Protein AF-A0ABD2WTU5-F1 (afdb_monomer)

InterPro domains:
  IPR002110 Ankyrin repeat [SM00248] (119-152)
  IPR002110 Ankyrin repeat [SM00248] (156-185)
  IPR002110 Ankyrin repeat [SM00248] (190-219)
  IPR036770 Ankyrin repeat-containing domain superfamily [G3DSA:1.25.40.20] (114-242)
  IPR036770 Ankyrin repeat-containing domain superfamily [SSF48403] (118-220)

Secondary structure (DSSP, 8-state):
----SPBPHHHHHHHHHHHHTT--TT-HHHHHHHHHHHHHHHHTBS--TT--HHHHS-HHHHHHHHHHHHHS-TTSHHHHHHHHHHHHHHHTT-------EEE--TTSTT--S-EEEEES--HHHHHHH-TT--HHHHHHHTTT---TTEEEE-TT--BHHHHHHHHT-HHHHHHHHHTT--TTPPPTTT---HHHHHHHTT-HHHHHHHHHTT--HHHHHHHHHHHHHHHHHH-TT-S-----HHHHTTS--

Mean predicted aligned error: 8.49 Å

Organism: NCBI:txid54128

Nearest PDB structures (foldseek):
  6gcu-assembly2_F  TM=5.196E-01  e=3.907E-03  synthetic construct
  4o1o-assembly1_A  TM=3.907E-01  e=9.075E-03  Sus scrofa
  1oy3-assembly1_D  TM=4.207E-01  e=4.897E-02  Mus musculus
  1k3z-assembly1_D  TM=4.521E-01  e=5.408E-02  Mus musculus
  5vrq-assembly1_A-2  TM=3.926E-01  e=1.692E-01  Legionella pneumophila subsp. pneumophila str. Philadelphia 1

Foldseek 3Di:
DDPPQADDLVRLLVQLVVLVVVADCVDPVSLVVSLVSNLSNLVRHPALAQRDPVSRDPPVNLQVLLLLLLQDAPPDPSVVSSVSSLVSCVSPQAADDADWDWDQDPVDVPGPDTAIEHEAQGSLNSNLLDPRRDLVSNVSVCSRHVPLSYWYQYPQQDTNLLSCLLSLVLVSVLSNVVNVPQQQDARPHPRAGSLLSNVVNVNVSNNVSSVVSPHDPVSSVVVVVVVVVVDVVPPPPPDDPSVPCVVVVPPPD

Solvent-accessible surface area (backbone atoms only — not comparable to full-atom values): 14309 Å² total; per-residue (Å²): 137,79,93,77,73,63,36,51,72,68,56,44,42,51,49,52,47,59,54,54,75,74,48,50,81,90,39,66,71,37,45,52,52,47,50,52,52,51,44,52,50,60,75,29,44,72,70,55,67,81,40,60,57,77,80,59,42,55,68,73,58,52,52,52,39,36,30,32,34,17,70,41,52,78,87,37,70,52,17,57,41,10,46,51,47,50,54,48,40,49,50,25,69,38,59,67,79,74,78,64,48,77,44,66,51,86,88,42,92,84,47,83,67,63,43,41,35,24,79,51,75,44,38,58,61,40,28,72,69,34,87,71,44,57,68,69,53,52,60,51,44,50,60,27,59,66,56,62,76,44,46,42,25,30,93,69,47,51,35,60,67,53,50,27,28,52,71,42,39,37,71,59,45,48,52,29,44,77,71,68,47,66,44,61,51,61,34,77,66,82,64,45,26,46,50,35,39,5,57,76,54,70,15,68,62,26,34,50,51,33,47,76,67,64,31,57,68,65,72,27,46,51,58,53,49,53,49,56,51,52,54,69,75,62,46,102,78,76,77,74,86,62,81,55,74,78,68,63,74,74,74,82,120

Sequence (253 aa):
MGNKGKMSVCTFAYYVKAQRDLIKWEIEEHRVKFLHHVDWAIKNCVDPTGFNLLYMFRREEIDYAMDKAALSRRDDVYYSMGRRFVKFAILCNYTDKPDCHYEIDDSQPNNEEPHLVARGTTALHHASRNPECDKRLVRSLFRIYQRWDVQYVDLFGSTHFQVACQFGLDDVVEAYLKLGRDPDEVARVTGDRPLSLAWGYNRPKVARTLQLHGADLNLAAERTKERAMNEQEAGPSFVHQELTAEEEYKLDF

pLDDT: mean 84.49, std 17.41, range [35.03, 97.94]

Structure (mmCIF, N/CA/C/O backbone):
data_AF-A0ABD2WTU5-F1
#
_entry.id   AF-A0ABD2WTU5-F1
#
loop_
_atom_site.group_PDB
_atom_site.id
_atom_site.type_symbol
_atom_site.label_atom_id
_atom_site.label_alt_id
_atom_site.label_comp_id
_atom_site.label_asym_id
_atom_site.label_entity_id
_atom_site.label_seq_id
_atom_site.pdbx_PDB_ins_code
_atom_site.Cartn_x
_atom_site.Cartn_y
_atom_site.Cartn_z
_atom_site.occupancy
_atom_site.B_iso_or_equiv
_atom_site.auth_seq_id
_atom_site.auth_comp_id
_atom_site.auth_asym_id
_atom_site.auth_atom_id
_atom_site.pdbx_PDB_model_num
ATOM 1 N N . MET A 1 1 ? 32.455 18.413 -15.324 1.00 40.28 1 MET A N 1
ATOM 2 C CA . MET A 1 1 ? 32.175 16.966 -15.178 1.00 40.28 1 MET A CA 1
ATOM 3 C C . MET A 1 1 ? 30.748 16.729 -15.641 1.00 40.28 1 MET A C 1
ATOM 5 O O . MET A 1 1 ? 29.837 17.333 -15.095 1.00 40.28 1 MET A O 1
ATOM 9 N N . GLY A 1 2 ? 30.598 16.040 -16.774 1.00 40.12 2 GLY A N 1
ATOM 10 C CA . GLY A 1 2 ? 29.416 16.116 -17.636 1.00 40.12 2 GLY A CA 1
ATOM 11 C C . GLY A 1 2 ? 28.225 15.283 -17.167 1.00 40.12 2 GLY A C 1
ATOM 12 O O . GLY A 1 2 ? 28.385 14.189 -16.638 1.00 40.12 2 GLY A O 1
ATOM 13 N N . ASN A 1 3 ? 27.038 15.816 -17.443 1.00 44.81 3 ASN A N 1
ATOM 14 C CA . ASN A 1 3 ? 25.695 15.296 -17.187 1.00 44.81 3 ASN A CA 1
ATOM 15 C C . ASN A 1 3 ? 25.373 14.036 -18.037 1.00 44.81 3 ASN A C 1
ATOM 17 O O . ASN A 1 3 ? 24.390 14.005 -18.772 1.00 44.81 3 ASN A O 1
ATOM 21 N N . LYS A 1 4 ? 26.250 13.023 -18.027 1.00 48.38 4 LYS A N 1
ATOM 22 C CA . LYS A 1 4 ? 26.117 11.792 -18.821 1.00 48.38 4 LYS A CA 1
ATOM 23 C C . LYS A 1 4 ? 25.410 10.717 -17.991 1.00 48.38 4 LYS A C 1
ATOM 25 O O . LYS A 1 4 ? 25.962 10.269 -16.995 1.00 48.38 4 LYS A O 1
ATOM 30 N N . GLY A 1 5 ? 24.217 10.299 -18.416 1.00 59.12 5 GLY A N 1
ATOM 31 C CA . GLY A 1 5 ? 23.567 9.073 -17.925 1.00 59.12 5 GLY A CA 1
ATOM 32 C C . GLY A 1 5 ? 22.158 9.227 -17.357 1.00 59.12 5 GLY A C 1
ATOM 33 O O . GLY A 1 5 ? 21.523 8.217 -17.079 1.00 59.12 5 GLY A O 1
ATOM 34 N N . LYS A 1 6 ? 21.633 10.447 -17.205 1.00 74.75 6 LYS A N 1
ATOM 35 C CA . LYS A 1 6 ? 20.272 10.617 -16.690 1.00 74.75 6 LYS A CA 1
ATOM 36 C C . LYS A 1 6 ? 19.214 10.409 -17.784 1.00 74.75 6 LYS A C 1
ATOM 38 O O . LYS A 1 6 ? 19.312 10.989 -18.864 1.00 74.75 6 LYS A O 1
ATOM 43 N N . MET A 1 7 ? 18.204 9.592 -17.499 1.00 81.75 7 MET A N 1
ATOM 44 C CA . MET A 1 7 ? 17.130 9.224 -18.422 1.00 81.75 7 MET A CA 1
ATOM 45 C C . MET A 1 7 ? 15.991 10.248 -18.388 1.00 81.75 7 MET A C 1
ATOM 47 O O . MET A 1 7 ? 15.480 10.590 -17.320 1.00 81.75 7 MET A O 1
ATOM 51 N N . SER A 1 8 ? 15.583 10.709 -19.574 1.00 85.81 8 SER A N 1
ATOM 52 C CA . SER A 1 8 ? 14.318 11.431 -19.779 1.00 85.81 8 SER A CA 1
ATOM 53 C C . SER A 1 8 ? 13.118 10.473 -19.724 1.00 85.81 8 SER A C 1
ATOM 55 O O . SER A 1 8 ? 13.309 9.262 -19.836 1.00 85.81 8 SER A O 1
ATOM 57 N N . VAL A 1 9 ? 11.887 11.000 -19.652 1.00 84.12 9 VAL A N 1
ATOM 58 C CA . VAL A 1 9 ? 10.635 10.214 -19.746 1.00 84.12 9 VAL A CA 1
ATOM 59 C C . VAL A 1 9 ? 10.651 9.276 -20.959 1.00 84.12 9 VAL A C 1
ATOM 61 O O . VAL A 1 9 ? 10.425 8.07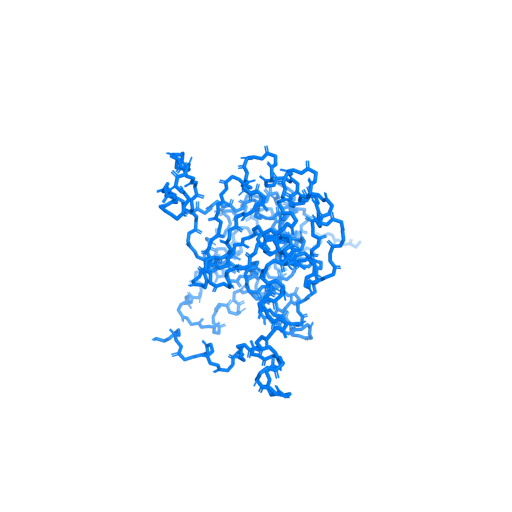5 -20.828 1.00 84.12 9 VAL A O 1
ATOM 64 N N . CYS A 1 10 ? 10.960 9.810 -22.146 1.00 84.06 10 CYS A N 1
ATOM 65 C CA . CYS A 1 10 ? 10.950 9.043 -23.392 1.00 84.06 10 CYS A CA 1
ATOM 66 C C . CYS A 1 10 ? 12.025 7.953 -23.392 1.00 84.06 10 CYS A C 1
ATOM 68 O O . CYS A 1 10 ? 11.763 6.820 -23.792 1.00 84.06 10 CYS A O 1
ATOM 70 N N . THR A 1 11 ? 13.229 8.278 -22.909 1.00 89.75 11 THR A N 1
ATOM 71 C CA . THR A 1 11 ? 14.329 7.310 -22.796 1.00 89.75 11 THR A CA 1
ATOM 72 C C . THR A 1 11 ? 13.987 6.200 -21.804 1.00 89.75 11 THR A C 1
ATOM 74 O O . THR A 1 11 ? 14.275 5.037 -22.070 1.00 89.75 11 THR A O 1
ATOM 77 N N . PHE A 1 12 ? 13.353 6.551 -20.683 1.00 91.56 12 PHE A N 1
ATOM 78 C CA . PHE A 1 12 ? 12.902 5.607 -19.665 1.00 91.56 12 PHE A CA 1
ATOM 79 C C . PHE A 1 12 ? 11.855 4.648 -20.230 1.00 91.56 12 PHE A C 1
ATOM 81 O O . PHE A 1 12 ? 12.048 3.436 -20.185 1.00 91.56 12 PHE A O 1
ATOM 88 N N . ALA A 1 13 ? 10.788 5.183 -20.828 1.00 89.75 13 ALA A N 1
ATOM 89 C CA . ALA A 1 13 ? 9.706 4.379 -21.385 1.00 89.75 13 ALA A CA 1
ATOM 90 C C . ALA A 1 13 ? 10.201 3.448 -22.505 1.00 89.75 13 ALA A C 1
ATOM 92 O O . ALA A 1 13 ? 9.848 2.269 -22.530 1.00 89.75 13 ALA A O 1
ATOM 93 N N . TYR A 1 14 ? 11.064 3.952 -23.396 1.00 92.06 14 TYR A N 1
ATOM 94 C CA . TYR A 1 14 ? 11.675 3.140 -24.448 1.00 92.06 14 TYR A CA 1
ATOM 95 C C . TYR A 1 14 ? 12.522 2.002 -23.870 1.00 92.06 14 TYR A C 1
ATOM 97 O O . TYR A 1 14 ? 12.399 0.862 -24.308 1.00 92.06 14 TYR A O 1
ATOM 105 N N . TYR A 1 15 ? 13.351 2.294 -22.864 1.00 93.75 15 TYR A N 1
ATOM 106 C CA . TYR A 1 15 ? 14.188 1.288 -22.219 1.00 93.75 15 TYR A CA 1
ATOM 107 C C . TYR A 1 15 ? 13.353 0.198 -21.546 1.00 93.75 15 TYR A C 1
ATOM 109 O O . TYR A 1 15 ? 13.579 -0.977 -21.818 1.00 93.75 15 TYR A O 1
ATOM 117 N N . VAL A 1 16 ? 12.366 0.571 -20.722 1.00 94.00 16 VAL A N 1
ATOM 118 C CA . VAL A 1 16 ? 11.480 -0.389 -20.040 1.00 94.00 16 VAL A CA 1
ATOM 119 C C . VAL A 1 16 ? 10.766 -1.275 -21.057 1.00 94.00 16 VAL A C 1
ATOM 121 O O . VAL A 1 16 ? 10.755 -2.493 -20.900 1.00 94.00 16 VAL A O 1
ATOM 124 N N . LYS A 1 17 ? 10.243 -0.687 -22.141 1.00 93.94 17 LYS A N 1
ATOM 125 C CA . LYS A 1 17 ? 9.618 -1.450 -23.225 1.00 93.94 17 LYS A CA 1
ATOM 126 C C . LYS A 1 17 ? 10.601 -2.430 -23.877 1.00 93.94 17 LYS A C 1
ATOM 128 O O . LYS A 1 17 ? 10.271 -3.598 -24.022 1.00 93.94 17 LYS A O 1
ATOM 133 N N . ALA A 1 18 ? 11.811 -1.984 -24.211 1.00 94.94 18 ALA A N 1
ATOM 134 C CA . ALA A 1 18 ? 12.817 -2.846 -24.825 1.00 94.94 18 ALA A CA 1
ATOM 135 C C . ALA A 1 18 ? 13.220 -4.020 -23.916 1.00 94.94 18 ALA A C 1
ATOM 137 O O . ALA A 1 18 ? 13.420 -5.122 -24.409 1.00 94.94 18 ALA A O 1
ATOM 138 N N . GLN A 1 19 ? 13.316 -3.809 -22.597 1.00 95.62 19 GLN A N 1
ATOM 139 C CA . GLN A 1 19 ? 13.600 -4.902 -21.658 1.00 95.62 19 GLN A CA 1
ATOM 140 C C . GLN A 1 19 ? 12.411 -5.857 -21.512 1.00 95.62 19 GLN A C 1
ATOM 142 O O . GLN A 1 19 ? 12.610 -7.064 -21.416 1.00 95.62 19 GLN A O 1
ATOM 147 N N . ARG A 1 20 ? 11.179 -5.336 -21.547 1.00 94.25 20 ARG A N 1
ATOM 148 C CA . ARG A 1 20 ? 9.956 -6.149 -21.539 1.00 94.25 20 ARG A CA 1
ATOM 149 C C . ARG A 1 20 ? 9.879 -7.091 -22.745 1.00 94.25 20 ARG A C 1
ATOM 151 O O . ARG A 1 20 ? 9.480 -8.238 -22.599 1.00 94.25 20 ARG A O 1
ATOM 158 N N . ASP A 1 21 ? 10.279 -6.635 -23.925 1.00 93.56 21 ASP A N 1
ATOM 159 C CA . ASP A 1 21 ? 10.198 -7.449 -25.146 1.00 93.56 21 ASP A CA 1
ATOM 160 C C . ASP A 1 21 ? 11.213 -8.619 -25.156 1.00 93.56 21 ASP A C 1
ATOM 162 O O . ASP A 1 21 ? 11.103 -9.534 -25.971 1.00 93.56 21 ASP A O 1
ATOM 166 N N . LEU A 1 22 ? 12.191 -8.619 -24.239 1.00 92.69 22 LEU A N 1
ATOM 167 C CA . LEU A 1 22 ? 13.214 -9.665 -24.095 1.00 92.69 22 LEU A CA 1
ATOM 168 C C . LEU A 1 22 ? 12.864 -10.735 -23.052 1.00 92.69 22 LEU A C 1
ATOM 170 O O . LEU A 1 22 ? 13.571 -11.740 -22.944 1.00 92.69 22 LEU A O 1
ATOM 174 N N . ILE A 1 23 ? 11.813 -10.522 -22.259 1.00 94.00 23 ILE A N 1
ATOM 175 C CA . ILE A 1 23 ? 11.450 -11.409 -21.154 1.00 94.00 23 ILE A CA 1
ATOM 176 C C . ILE A 1 23 ? 10.236 -12.268 -21.492 1.00 94.00 23 ILE A C 1
ATOM 178 O O . ILE A 1 23 ? 9.416 -11.960 -22.351 1.00 94.00 23 ILE A O 1
ATOM 182 N N . LYS A 1 24 ? 10.125 -13.362 -20.747 1.00 94.56 24 LYS A N 1
ATOM 183 C CA . LYS A 1 24 ? 8.985 -14.271 -20.755 1.00 94.56 24 LYS A CA 1
ATOM 184 C C . LYS A 1 24 ? 8.343 -14.149 -19.389 1.00 94.56 24 LYS A C 1
ATOM 186 O O . LYS A 1 24 ? 8.973 -14.532 -18.404 1.00 94.56 24 LYS A O 1
ATOM 191 N N . TRP A 1 25 ? 7.181 -13.506 -19.320 1.00 93.38 25 TRP A N 1
ATOM 192 C CA . TRP A 1 25 ? 6.594 -13.094 -18.045 1.00 93.38 25 TRP A CA 1
ATOM 193 C C . TRP A 1 25 ? 6.213 -14.285 -17.167 1.00 93.38 25 TRP A C 1
ATOM 195 O O . TRP A 1 25 ? 6.229 -14.163 -15.952 1.00 93.38 25 TRP A O 1
ATOM 205 N N . GLU A 1 26 ? 5.947 -15.448 -17.754 1.00 93.81 26 GLU A N 1
ATOM 206 C CA . GLU A 1 26 ? 5.649 -16.701 -17.064 1.00 93.81 26 GLU A CA 1
ATOM 207 C C . GLU A 1 26 ? 6.836 -17.256 -16.249 1.00 93.81 26 GLU A C 1
ATOM 209 O O . GLU A 1 26 ? 6.629 -18.017 -15.305 1.00 93.81 26 GLU A O 1
ATOM 214 N N . ILE A 1 27 ? 8.072 -16.834 -16.546 1.00 94.94 27 ILE A N 1
ATOM 215 C CA . ILE A 1 27 ? 9.293 -17.314 -15.886 1.00 94.94 27 ILE A CA 1
ATOM 216 C C . ILE A 1 27 ? 9.709 -16.348 -14.764 1.00 94.94 27 ILE A C 1
ATOM 218 O O . ILE A 1 27 ? 10.083 -15.205 -15.027 1.00 94.94 27 ILE A O 1
ATOM 222 N N . GLU A 1 28 ? 9.742 -16.819 -13.512 1.00 92.50 28 GLU A N 1
ATOM 223 C CA . GLU A 1 28 ? 10.102 -15.994 -12.340 1.00 92.50 28 GLU A CA 1
ATOM 224 C C . GLU A 1 28 ? 11.478 -15.328 -12.473 1.00 92.50 28 GLU A C 1
ATOM 226 O O . GLU A 1 28 ? 11.619 -14.129 -12.239 1.00 92.50 28 GLU A O 1
ATOM 231 N N . GLU A 1 29 ? 12.490 -16.066 -12.933 1.00 94.38 29 GLU A N 1
ATOM 232 C CA . GLU A 1 29 ? 13.834 -15.514 -13.143 1.00 94.38 29 GLU A CA 1
ATOM 233 C C . GLU A 1 29 ? 13.823 -14.341 -14.141 1.00 94.38 29 GLU A C 1
ATOM 235 O O . GLU A 1 29 ? 14.570 -13.373 -13.991 1.00 94.38 29 GLU A O 1
ATOM 240 N N . HI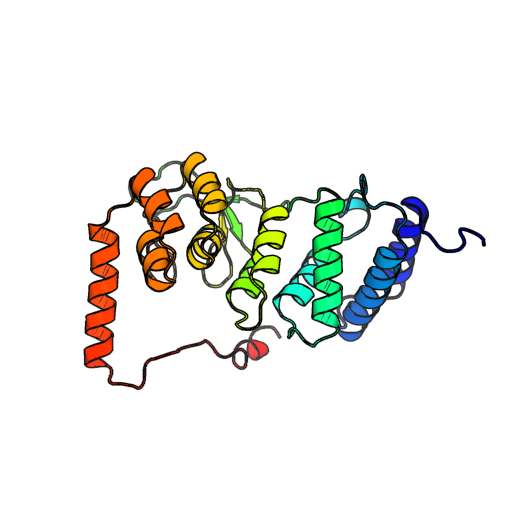S A 1 30 ? 12.950 -14.387 -15.152 1.00 96.19 30 HIS A N 1
ATOM 241 C CA . HIS A 1 30 ? 12.809 -13.311 -16.131 1.00 96.19 30 HIS A CA 1
ATOM 242 C C . HIS A 1 30 ? 12.102 -12.091 -15.526 1.00 96.19 30 HIS A C 1
ATOM 244 O O . HIS A 1 30 ? 12.544 -10.965 -15.765 1.00 96.19 30 HIS A O 1
ATOM 250 N N . ARG A 1 31 ? 11.071 -12.290 -14.692 1.00 95.69 31 ARG A N 1
ATOM 251 C CA . ARG A 1 31 ? 10.418 -11.201 -13.940 1.00 95.69 31 ARG A CA 1
ATOM 252 C C . ARG A 1 31 ? 11.392 -10.517 -12.981 1.00 95.69 31 ARG A C 1
ATOM 254 O O . ARG A 1 31 ? 11.443 -9.290 -12.905 1.00 95.69 31 ARG A O 1
ATOM 261 N N . VAL A 1 32 ? 12.227 -11.294 -12.289 1.00 93.50 32 VAL A N 1
ATOM 262 C CA . VAL A 1 32 ? 13.306 -10.765 -11.441 1.00 93.50 32 VAL A CA 1
ATOM 263 C C . VAL A 1 32 ? 14.304 -9.952 -12.269 1.00 93.50 32 VAL A C 1
ATOM 265 O O . VAL A 1 32 ? 14.583 -8.803 -11.923 1.00 93.50 32 VAL A O 1
ATOM 268 N N . LYS A 1 33 ? 14.802 -10.485 -13.394 1.00 95.00 33 LYS A N 1
ATOM 269 C CA . LYS A 1 33 ? 15.703 -9.745 -14.302 1.00 95.00 33 LYS A CA 1
ATOM 270 C C . LYS A 1 33 ? 15.084 -8.429 -14.768 1.00 95.00 33 LY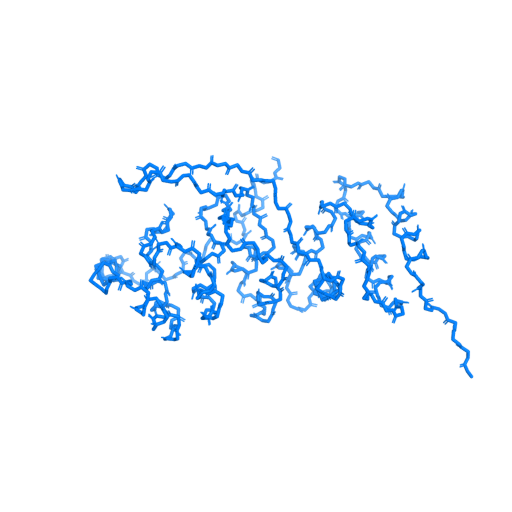S A C 1
ATOM 272 O O . LYS A 1 33 ? 15.751 -7.396 -14.747 1.00 95.00 33 LYS A O 1
ATOM 277 N N . PHE A 1 34 ? 13.804 -8.439 -15.127 1.00 96.25 34 PHE A N 1
ATOM 278 C CA . PHE A 1 34 ? 13.077 -7.224 -15.479 1.00 96.25 34 PHE A CA 1
ATOM 279 C C . PHE A 1 34 ? 13.064 -6.208 -14.335 1.00 96.25 34 PHE A C 1
ATOM 281 O O . PHE A 1 34 ? 13.391 -5.043 -14.555 1.00 96.25 34 PHE A O 1
ATOM 288 N N . LEU A 1 35 ? 12.786 -6.638 -13.102 1.00 96.06 35 LEU A N 1
ATOM 289 C CA . LEU A 1 35 ? 12.813 -5.756 -11.934 1.00 96.06 35 LEU A CA 1
ATOM 290 C C . LEU A 1 35 ? 14.198 -5.126 -11.710 1.00 96.06 35 LEU A C 1
ATOM 292 O O . LEU A 1 35 ? 14.274 -3.941 -11.390 1.00 96.06 35 LEU A O 1
ATOM 296 N N . HIS A 1 36 ? 15.292 -5.859 -11.945 1.00 96.25 36 HIS A N 1
ATOM 297 C CA . HIS A 1 36 ? 16.645 -5.288 -11.917 1.00 96.25 36 HIS A CA 1
ATOM 298 C C . HIS A 1 36 ? 16.830 -4.173 -12.958 1.00 96.25 36 HIS A C 1
ATOM 300 O O . HIS A 1 36 ? 17.408 -3.127 -12.649 1.00 96.25 36 HIS A O 1
ATOM 306 N N . HIS A 1 37 ? 16.328 -4.370 -14.179 1.00 95.81 37 HIS A N 1
ATOM 307 C CA . HIS A 1 37 ? 16.368 -3.349 -15.226 1.00 95.81 37 HIS A CA 1
ATOM 308 C C . HIS A 1 37 ? 15.535 -2.116 -14.863 1.00 95.81 37 HIS A C 1
ATOM 310 O O . HIS A 1 37 ? 15.991 -0.984 -15.040 1.00 95.81 37 HIS A O 1
ATOM 316 N N . VAL A 1 38 ? 14.340 -2.323 -14.314 1.00 95.81 38 VAL A N 1
ATOM 317 C CA . VAL A 1 38 ? 13.467 -1.244 -13.840 1.00 95.81 38 VAL A CA 1
ATOM 318 C C . VAL A 1 38 ? 14.129 -0.470 -12.703 1.00 95.81 38 VAL A C 1
ATOM 320 O O . VAL A 1 38 ? 14.185 0.758 -12.744 1.00 95.81 38 VAL A O 1
ATOM 323 N N . ASP A 1 39 ? 14.702 -1.164 -11.721 1.00 96.06 39 ASP A N 1
ATOM 324 C CA . ASP A 1 39 ? 15.426 -0.554 -10.606 1.00 96.06 39 ASP A CA 1
ATOM 325 C C . ASP A 1 39 ? 16.610 0.298 -11.084 1.00 96.06 39 ASP A C 1
ATOM 327 O O . ASP A 1 39 ? 16.817 1.421 -10.612 1.00 96.06 39 ASP A O 1
ATOM 331 N N . TRP A 1 40 ? 17.365 -0.211 -12.062 1.00 95.38 40 TRP A N 1
ATOM 332 C CA . TRP A 1 40 ? 18.439 0.537 -12.704 1.00 95.38 40 TRP A CA 1
ATOM 333 C C . TRP A 1 40 ? 17.914 1.790 -13.414 1.00 95.38 40 TRP A C 1
ATOM 335 O O . TRP A 1 40 ? 18.473 2.874 -13.227 1.00 95.38 40 TRP A O 1
ATOM 345 N N . ALA A 1 41 ? 16.823 1.682 -14.175 1.00 94.25 41 ALA A N 1
ATOM 346 C CA . ALA A 1 41 ? 16.228 2.819 -14.874 1.00 94.25 41 ALA A CA 1
ATOM 347 C C . ALA A 1 41 ? 15.728 3.892 -13.891 1.00 94.25 41 ALA A C 1
ATOM 349 O O . ALA A 1 41 ? 15.978 5.081 -14.090 1.00 94.25 41 ALA A O 1
ATOM 350 N N . ILE A 1 42 ? 15.094 3.483 -12.785 1.00 94.50 42 ILE A N 1
ATOM 351 C CA . ILE A 1 42 ? 14.609 4.386 -11.729 1.00 94.50 42 ILE A CA 1
ATOM 352 C C . ILE A 1 42 ? 15.771 5.160 -11.099 1.00 94.50 42 ILE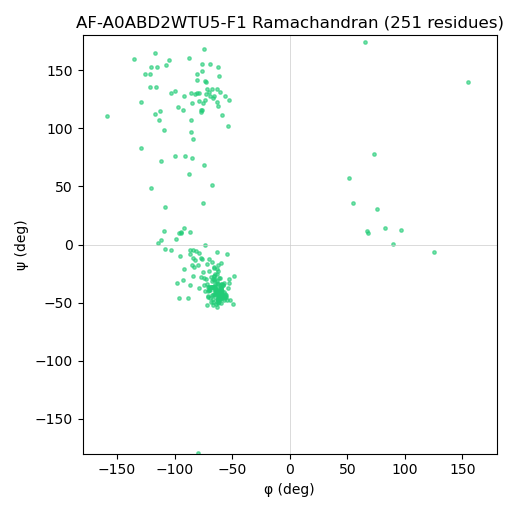 A C 1
ATOM 354 O O . ILE A 1 42 ? 15.682 6.377 -10.936 1.00 94.50 42 ILE A O 1
ATOM 358 N N . LYS A 1 43 ? 16.887 4.488 -10.784 1.00 92.56 43 LYS A N 1
ATOM 359 C CA . LYS A 1 43 ? 18.090 5.134 -10.220 1.00 92.56 43 LYS A CA 1
ATOM 360 C C . LYS A 1 43 ? 18.702 6.185 -11.145 1.00 92.56 43 LYS A C 1
ATOM 362 O O . LYS A 1 43 ? 19.328 7.123 -10.658 1.00 92.56 43 LYS A O 1
ATOM 367 N N . ASN A 1 44 ? 18.533 6.025 -12.456 1.00 91.25 44 ASN A N 1
ATOM 368 C CA . ASN A 1 44 ? 19.074 6.928 -13.467 1.00 91.25 44 ASN A CA 1
ATOM 369 C C . ASN A 1 44 ? 18.042 7.949 -13.979 1.00 91.25 44 ASN A C 1
ATOM 371 O O . ASN A 1 44 ? 18.354 8.724 -14.878 1.00 91.25 44 ASN A O 1
ATOM 375 N N . CYS A 1 45 ? 16.830 8.002 -13.427 1.00 88.81 45 CYS A N 1
ATOM 376 C CA . CYS A 1 45 ? 15.803 8.964 -13.830 1.00 88.81 45 CYS A CA 1
ATOM 377 C C . CYS A 1 45 ? 16.145 10.393 -13.351 1.00 88.81 45 CYS A C 1
ATOM 379 O O . CYS A 1 45 ? 16.523 10.582 -12.195 1.00 88.81 45 CYS A O 1
ATOM 381 N N . VAL A 1 46 ? 16.019 11.409 -14.225 1.00 79.75 46 VAL A N 1
ATOM 382 C CA . VAL A 1 46 ? 16.271 12.826 -13.854 1.00 79.75 46 VAL A CA 1
ATOM 383 C C . VAL A 1 46 ? 15.234 13.317 -12.846 1.00 79.75 46 VAL A C 1
ATOM 385 O O . VAL A 1 46 ? 15.595 13.896 -11.824 1.00 79.75 46 VAL A O 1
ATOM 388 N N . ASP A 1 47 ? 13.963 13.119 -13.188 1.00 83.56 47 ASP A N 1
ATOM 389 C CA . ASP A 1 47 ? 12.807 13.633 -12.471 1.00 83.56 47 ASP A CA 1
ATOM 390 C C . ASP A 1 47 ? 11.591 12.768 -12.836 1.00 83.56 47 ASP A C 1
ATOM 392 O O . ASP A 1 47 ? 11.176 12.786 -13.993 1.00 83.56 47 ASP A O 1
ATOM 396 N N . PRO A 1 48 ? 11.062 11.962 -11.902 1.00 83.94 48 PRO A N 1
ATOM 397 C CA . PRO A 1 48 ? 9.886 11.133 -12.142 1.00 83.94 48 PRO A CA 1
ATOM 398 C C . PRO A 1 48 ? 8.566 11.918 -12.069 1.00 83.94 48 PRO A C 1
ATOM 400 O O . PRO A 1 48 ? 7.508 11.352 -12.344 1.00 83.94 48 PRO A O 1
ATOM 403 N N . THR A 1 49 ? 8.581 13.197 -11.670 1.00 82.31 49 THR A N 1
ATOM 404 C CA . THR A 1 49 ? 7.345 13.974 -11.548 1.00 82.31 49 THR A CA 1
ATOM 405 C C . THR A 1 49 ? 6.715 14.185 -12.932 1.00 82.31 49 THR A C 1
ATOM 407 O O . THR A 1 49 ? 7.368 14.591 -13.889 1.00 82.31 49 THR A O 1
ATOM 410 N N . GLY A 1 50 ? 5.437 13.814 -13.073 1.00 75.50 50 GLY A N 1
ATOM 411 C CA . GLY A 1 50 ? 4.712 13.849 -14.353 1.00 75.50 50 GLY A CA 1
ATOM 412 C C . GLY A 1 50 ? 4.801 12.572 -15.201 1.00 75.50 50 GLY A C 1
ATOM 413 O O . GLY A 1 50 ? 4.199 12.510 -16.273 1.00 75.50 50 GLY A O 1
ATOM 414 N N . PHE A 1 51 ? 5.501 11.533 -14.738 1.00 86.06 51 PHE A N 1
ATOM 415 C CA . PHE A 1 51 ? 5.472 10.223 -15.386 1.00 86.06 51 PHE A CA 1
ATOM 416 C C . PHE A 1 51 ? 4.092 9.585 -15.186 1.00 86.06 51 PHE A C 1
ATOM 418 O O . PHE A 1 51 ? 3.625 9.440 -14.062 1.00 86.06 51 PHE A O 1
ATOM 425 N N . ASN A 1 52 ? 3.447 9.143 -16.267 1.00 89.44 52 ASN A N 1
ATOM 426 C CA . ASN A 1 52 ? 2.266 8.291 -16.151 1.00 89.44 52 ASN A CA 1
ATOM 427 C C . ASN A 1 52 ? 2.710 6.828 -16.026 1.00 89.44 52 ASN A C 1
ATOM 429 O O . ASN A 1 52 ? 3.147 6.225 -17.007 1.00 89.44 52 ASN A O 1
ATOM 433 N N . LEU A 1 53 ? 2.593 6.256 -14.824 1.00 91.31 53 LEU A N 1
ATOM 434 C CA . LEU A 1 53 ? 3.062 4.896 -14.549 1.00 91.31 53 LEU A CA 1
ATOM 435 C C . LEU A 1 53 ? 2.363 3.847 -15.432 1.00 91.31 53 LEU A C 1
ATOM 437 O O . LEU A 1 53 ? 3.034 2.971 -15.966 1.00 91.31 53 LEU A O 1
ATOM 441 N N . LEU A 1 54 ? 1.056 3.997 -15.677 1.00 91.19 54 LEU A N 1
ATOM 442 C CA . LEU A 1 54 ? 0.263 3.087 -16.520 1.00 91.19 54 LEU A CA 1
ATOM 443 C C . LEU A 1 54 ? 0.585 3.204 -18.016 1.00 91.19 54 LEU A C 1
ATOM 445 O O . LEU A 1 54 ? 0.245 2.320 -18.794 1.00 91.19 54 LEU A O 1
ATOM 449 N N . TYR A 1 55 ? 1.239 4.289 -18.437 1.00 89.88 55 TYR A N 1
ATOM 450 C CA . TYR A 1 55 ? 1.773 4.392 -19.796 1.00 89.88 55 TYR A CA 1
ATOM 451 C C . TYR A 1 55 ? 3.073 3.590 -19.958 1.00 89.88 55 TYR A C 1
ATOM 453 O O . TYR A 1 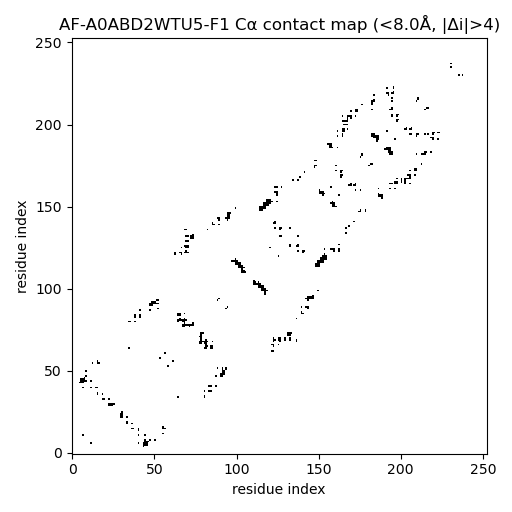55 ? 3.410 3.149 -21.055 1.00 89.88 55 TYR A O 1
ATOM 461 N N . MET A 1 56 ? 3.827 3.413 -18.871 1.00 91.31 56 MET A N 1
ATOM 462 C CA . MET A 1 56 ? 5.157 2.800 -18.897 1.00 91.31 56 MET A CA 1
ATOM 463 C C . MET A 1 56 ? 5.132 1.330 -18.513 1.00 91.31 56 MET A C 1
ATOM 465 O O . MET A 1 56 ? 5.921 0.559 -19.059 1.00 91.31 56 MET A O 1
ATOM 469 N N . PHE A 1 57 ? 4.232 0.950 -17.610 1.00 94.44 57 PHE A N 1
ATOM 470 C CA . PHE A 1 57 ? 4.135 -0.376 -17.020 1.00 94.44 57 PHE A CA 1
ATOM 471 C C . PHE A 1 57 ? 2.735 -0.952 -17.185 1.00 94.44 57 PHE A C 1
ATOM 473 O O . PHE A 1 57 ? 1.738 -0.230 -17.146 1.00 94.44 57 PHE A O 1
ATOM 480 N N . ARG A 1 58 ? 2.670 -2.272 -17.345 1.00 94.06 58 ARG A N 1
ATOM 481 C CA . ARG A 1 58 ? 1.423 -3.032 -17.219 1.00 94.06 58 ARG A CA 1
ATOM 482 C C . ARG A 1 58 ? 1.073 -3.174 -15.737 1.00 94.06 58 ARG A C 1
ATOM 484 O O . ARG A 1 58 ? 1.973 -3.157 -14.901 1.00 94.06 58 ARG A O 1
ATOM 491 N N . ARG A 1 59 ? -0.210 -3.364 -15.406 1.00 92.62 59 ARG A N 1
ATOM 492 C CA . ARG A 1 59 ? -0.645 -3.569 -14.009 1.00 92.62 59 ARG A CA 1
ATOM 493 C C . ARG A 1 59 ? 0.097 -4.729 -13.340 1.00 92.62 59 ARG A C 1
ATOM 495 O O . ARG A 1 59 ? 0.713 -4.516 -12.310 1.00 92.62 59 ARG A O 1
ATOM 502 N N . GLU A 1 60 ? 0.189 -5.873 -14.020 1.00 93.06 60 GLU A N 1
ATOM 503 C CA . GLU A 1 60 ? 0.931 -7.055 -13.544 1.00 93.06 60 GLU A CA 1
ATOM 504 C C . GLU A 1 60 ? 2.392 -6.755 -13.153 1.00 93.06 60 GLU A C 1
ATOM 506 O O . GLU A 1 60 ? 2.926 -7.342 -12.217 1.00 93.06 60 GLU A O 1
ATOM 511 N N . GLU A 1 61 ? 3.047 -5.811 -13.835 1.00 95.44 61 GLU A N 1
ATOM 512 C CA . GLU A 1 61 ? 4.433 -5.420 -13.555 1.00 95.44 61 GLU A CA 1
ATOM 513 C C . GLU A 1 61 ? 4.535 -4.490 -12.347 1.00 95.44 61 GLU A C 1
ATOM 515 O O . GLU A 1 61 ? 5.497 -4.567 -11.579 1.00 95.44 61 GLU A O 1
ATOM 520 N N . ILE A 1 62 ? 3.552 -3.597 -12.205 1.00 96.12 62 ILE A N 1
ATOM 521 C CA . ILE A 1 62 ? 3.418 -2.690 -11.066 1.00 96.12 62 ILE A CA 1
ATOM 522 C C . ILE A 1 62 ? 3.170 -3.522 -9.808 1.00 96.12 62 ILE A C 1
ATOM 524 O O . ILE A 1 62 ? 3.913 -3.368 -8.837 1.00 96.12 62 ILE A O 1
ATOM 528 N N . ASP A 1 63 ? 2.191 -4.425 -9.860 1.00 95.06 63 ASP A N 1
ATOM 529 C CA . ASP A 1 63 ? 1.808 -5.298 -8.752 1.00 95.06 63 ASP A CA 1
ATOM 530 C C . ASP A 1 63 ? 2.990 -6.175 -8.338 1.00 95.06 63 ASP A C 1
ATOM 532 O O . ASP A 1 63 ? 3.430 -6.098 -7.195 1.00 95.06 63 ASP A O 1
ATOM 536 N N . TYR A 1 64 ? 3.635 -6.859 -9.292 1.00 95.94 64 TYR A N 1
ATOM 537 C CA . TYR A 1 64 ? 4.822 -7.672 -9.019 1.00 95.94 64 TYR A CA 1
ATOM 538 C C . TYR A 1 64 ? 5.947 -6.882 -8.326 1.00 95.94 64 TYR A C 1
ATOM 540 O O . TYR A 1 64 ? 6.552 -7.351 -7.359 1.00 95.94 64 TYR A O 1
ATOM 548 N N . ALA A 1 65 ? 6.247 -5.663 -8.789 1.00 96.81 65 ALA A N 1
ATOM 549 C CA . ALA A 1 65 ? 7.287 -4.838 -8.179 1.00 96.81 65 ALA A CA 1
ATOM 550 C C . ALA A 1 65 ? 6.910 -4.364 -6.762 1.00 96.81 65 ALA A C 1
ATOM 552 O O . ALA A 1 65 ? 7.779 -4.286 -5.887 1.00 96.81 65 ALA A O 1
ATOM 553 N N . MET A 1 66 ? 5.633 -4.051 -6.521 1.00 96.62 66 MET A N 1
ATOM 554 C CA . MET A 1 66 ? 5.130 -3.696 -5.191 1.00 96.62 66 MET A CA 1
ATOM 555 C C . MET A 1 66 ? 5.116 -4.907 -4.250 1.00 96.62 66 MET A C 1
ATOM 557 O O . MET A 1 66 ? 5.528 -4.776 -3.096 1.00 96.62 66 MET A O 1
ATOM 561 N N . ASP A 1 67 ? 4.757 -6.086 -4.749 1.00 95.69 67 ASP A N 1
ATOM 562 C CA . ASP A 1 67 ? 4.736 -7.337 -3.993 1.00 95.69 67 ASP A CA 1
ATOM 563 C C . ASP A 1 67 ? 6.136 -7.747 -3.548 1.00 95.69 67 ASP A C 1
ATOM 565 O O . ASP A 1 67 ? 6.321 -8.128 -2.395 1.00 95.69 67 ASP A O 1
ATOM 569 N N . LYS A 1 68 ? 7.172 -7.555 -4.378 1.00 94.38 68 LYS A N 1
ATOM 570 C CA . LYS A 1 68 ? 8.567 -7.745 -3.932 1.00 94.38 68 LYS A CA 1
ATOM 571 C C . LYS A 1 68 ? 8.960 -6.816 -2.783 1.00 94.38 68 LYS A C 1
ATOM 573 O O . LYS A 1 68 ? 9.787 -7.186 -1.957 1.00 94.38 68 LYS A O 1
ATOM 578 N N . ALA A 1 69 ? 8.367 -5.626 -2.675 1.00 94.44 69 ALA A N 1
ATOM 579 C CA . ALA A 1 69 ? 8.583 -4.775 -1.505 1.00 94.44 69 ALA A CA 1
ATOM 580 C C . ALA A 1 69 ? 7.928 -5.362 -0.245 1.00 94.44 69 ALA A C 1
ATOM 582 O O . ALA A 1 69 ? 8.452 -5.188 0.854 1.00 94.44 69 ALA A O 1
ATOM 583 N N . ALA A 1 70 ? 6.764 -5.989 -0.411 1.00 95.00 70 ALA A N 1
ATOM 584 C CA . ALA A 1 70 ? 5.902 -6.450 0.665 1.00 95.00 70 ALA A CA 1
ATOM 585 C C . ALA A 1 70 ? 6.253 -7.855 1.180 1.00 95.00 70 ALA A C 1
ATOM 587 O O . ALA A 1 70 ? 6.135 -8.101 2.377 1.00 95.00 70 ALA A O 1
ATOM 588 N N . LEU A 1 71 ? 6.695 -8.754 0.298 1.00 93.06 71 LEU A N 1
ATOM 589 C CA . LEU A 1 71 ? 6.972 -10.165 0.587 1.00 93.06 71 LEU A CA 1
ATOM 590 C C . LEU A 1 71 ? 8.430 -10.434 0.971 1.00 93.06 71 LEU A C 1
ATOM 592 O O . LEU A 1 71 ? 8.707 -11.363 1.723 1.00 93.06 71 LEU A O 1
ATOM 596 N N . SER A 1 72 ? 9.380 -9.656 0.450 1.00 90.12 72 SER A N 1
ATOM 597 C CA . SER A 1 72 ? 10.802 -9.938 0.656 1.00 90.12 72 SER A CA 1
ATOM 598 C C . SER A 1 72 ? 11.292 -9.550 2.051 1.00 90.12 72 SER A C 1
ATOM 600 O O . SER A 1 72 ? 10.836 -8.568 2.647 1.00 90.12 72 SER A O 1
ATOM 602 N N . ARG A 1 73 ? 12.286 -10.301 2.539 1.00 87.62 73 ARG A N 1
ATOM 603 C CA . ARG A 1 73 ? 13.001 -10.006 3.786 1.00 87.62 73 ARG A CA 1
ATOM 604 C C . ARG A 1 73 ? 13.730 -8.677 3.696 1.00 87.62 73 ARG A C 1
ATOM 606 O O . ARG A 1 73 ? 14.127 -8.233 2.619 1.00 87.62 73 ARG A O 1
ATOM 613 N N . ARG A 1 74 ? 13.936 -8.027 4.838 1.00 83.00 74 ARG A N 1
ATOM 614 C CA . ARG A 1 74 ? 14.453 -6.649 4.869 1.00 83.00 74 ARG A CA 1
ATOM 615 C C . ARG A 1 74 ? 15.893 -6.515 4.352 1.00 83.00 74 ARG A C 1
ATOM 617 O O . ARG A 1 74 ? 16.275 -5.437 3.893 1.00 83.00 74 ARG A O 1
ATOM 624 N N . ASP A 1 75 ? 16.678 -7.578 4.469 1.00 85.75 75 ASP A N 1
ATOM 625 C CA . ASP A 1 75 ? 18.057 -7.714 3.995 1.00 85.75 75 ASP A CA 1
ATOM 626 C C . ASP A 1 75 ? 18.158 -8.182 2.532 1.00 85.75 75 ASP A C 1
ATOM 628 O O . ASP A 1 75 ? 19.236 -8.118 1.940 1.00 85.75 75 ASP A O 1
ATOM 632 N N . ASP A 1 76 ? 17.038 -8.572 1.922 1.00 88.81 76 ASP A N 1
ATOM 633 C CA . ASP A 1 76 ? 16.976 -8.991 0.528 1.00 88.81 76 ASP A CA 1
ATOM 634 C C . ASP A 1 76 ? 17.104 -7.789 -0.429 1.00 88.81 76 ASP A C 1
ATOM 636 O O . ASP A 1 76 ? 16.530 -6.705 -0.243 1.00 88.81 76 ASP A O 1
ATOM 640 N N . VAL A 1 77 ? 17.836 -7.989 -1.525 1.00 89.56 77 VAL A N 1
ATOM 641 C CA . VAL A 1 77 ? 17.941 -7.010 -2.604 1.00 89.56 77 VAL A CA 1
ATOM 642 C C . VAL A 1 77 ? 16.565 -6.675 -3.193 1.00 89.56 77 VAL A C 1
ATOM 644 O O . VAL A 1 77 ? 16.323 -5.502 -3.504 1.00 89.56 77 VAL A O 1
ATOM 647 N N . TYR A 1 78 ? 15.645 -7.642 -3.274 1.00 90.88 78 TYR A N 1
ATOM 648 C CA . TYR A 1 78 ? 14.305 -7.459 -3.843 1.00 90.88 78 TYR A CA 1
ATOM 649 C C . TYR A 1 78 ? 13.439 -6.514 -3.011 1.00 90.88 78 TYR A C 1
ATOM 651 O O . TYR A 1 78 ? 12.758 -5.654 -3.577 1.00 90.88 78 TYR A O 1
ATOM 659 N N . TYR A 1 79 ? 13.564 -6.562 -1.682 1.00 90.69 79 TYR A N 1
ATOM 660 C CA . TYR A 1 79 ? 12.916 -5.604 -0.787 1.00 90.69 79 TYR A CA 1
ATOM 661 C C . TYR A 1 79 ? 13.369 -4.171 -1.095 1.00 90.69 79 TYR A C 1
ATOM 663 O O . TYR A 1 79 ? 12.559 -3.244 -1.205 1.00 90.69 79 TYR A O 1
ATOM 671 N N . SER A 1 80 ? 14.676 -3.975 -1.307 1.00 92.50 80 SER A N 1
ATOM 672 C CA . SER A 1 80 ? 15.230 -2.658 -1.643 1.00 92.50 80 SER A CA 1
ATOM 673 C C . SER A 1 80 ? 14.744 -2.136 -3.004 1.00 92.50 80 SER A C 1
ATOM 675 O O . SER A 1 80 ? 14.517 -0.931 -3.153 1.00 92.50 80 SER A O 1
ATOM 677 N N . MET A 1 81 ? 14.577 -3.031 -3.985 1.00 94.94 81 MET A N 1
ATOM 678 C CA . MET A 1 81 ? 14.101 -2.709 -5.334 1.00 94.94 81 MET A CA 1
ATOM 679 C C . MET A 1 81 ? 12.621 -2.356 -5.324 1.00 94.94 81 MET A C 1
ATOM 681 O O . MET A 1 81 ? 12.254 -1.264 -5.761 1.00 94.94 81 MET A O 1
ATOM 685 N N . GLY A 1 82 ? 11.790 -3.216 -4.734 1.00 95.69 82 GLY A N 1
ATOM 686 C CA . GLY A 1 82 ? 10.358 -2.973 -4.611 1.00 95.69 82 GLY A CA 1
ATOM 687 C C . GLY A 1 82 ? 10.066 -1.681 -3.849 1.00 95.69 82 GLY A C 1
ATOM 688 O O . GLY A 1 82 ? 9.249 -0.868 -4.273 1.00 95.69 82 GLY A O 1
ATOM 689 N N . ARG A 1 83 ? 10.812 -1.381 -2.779 1.00 95.31 83 ARG A N 1
ATOM 690 C CA . ARG A 1 83 ? 10.669 -0.099 -2.069 1.00 95.31 83 ARG A CA 1
ATOM 691 C C . ARG A 1 83 ? 11.022 1.120 -2.906 1.00 95.31 83 ARG A C 1
ATOM 693 O O . ARG A 1 83 ? 10.362 2.155 -2.780 1.00 95.31 83 ARG A O 1
ATOM 700 N N . ARG A 1 84 ? 12.072 1.037 -3.728 1.00 96.19 84 ARG A N 1
ATOM 701 C CA . ARG A 1 84 ? 12.398 2.113 -4.673 1.00 96.19 84 ARG A CA 1
ATOM 702 C C . ARG A 1 84 ? 11.292 2.267 -5.707 1.00 96.19 84 ARG A C 1
ATOM 704 O O . ARG A 1 84 ? 10.931 3.405 -5.994 1.00 96.19 84 ARG A O 1
ATOM 711 N N . PHE A 1 85 ? 10.712 1.165 -6.175 1.00 97.44 85 PHE A N 1
ATOM 712 C CA . PHE A 1 85 ? 9.566 1.190 -7.076 1.00 97.44 85 PHE A CA 1
ATOM 713 C C . PHE A 1 85 ? 8.333 1.842 -6.436 1.00 97.44 85 PHE A C 1
ATOM 715 O O . PHE A 1 85 ? 7.778 2.769 -7.011 1.00 97.44 85 PHE A O 1
ATOM 722 N N . VAL A 1 86 ? 7.962 1.473 -5.205 1.00 97.62 86 VAL A N 1
ATOM 723 C CA . VAL A 1 86 ? 6.860 2.109 -4.457 1.00 97.62 86 VAL A CA 1
ATOM 724 C C . VAL A 1 86 ? 7.089 3.614 -4.310 1.00 97.62 86 VAL A C 1
ATOM 726 O O . VAL A 1 86 ? 6.199 4.418 -4.583 1.00 97.62 86 VAL A O 1
ATOM 729 N N . LYS A 1 87 ? 8.305 4.031 -3.930 1.00 96.38 87 LYS A N 1
ATOM 730 C CA . LYS A 1 87 ? 8.648 5.458 -3.843 1.00 96.38 87 LYS A CA 1
ATOM 731 C C . LYS A 1 87 ? 8.541 6.150 -5.204 1.00 96.38 87 LYS A C 1
ATOM 733 O O . LYS A 1 87 ? 8.062 7.277 -5.269 1.00 96.38 87 LYS A O 1
ATOM 738 N N . PHE A 1 88 ? 8.991 5.493 -6.267 1.00 95.94 88 PHE A N 1
ATOM 739 C CA . PHE A 1 88 ? 8.897 5.998 -7.630 1.00 95.94 88 PHE A CA 1
ATOM 740 C C . PHE A 1 88 ? 7.438 6.157 -8.075 1.00 95.94 88 PHE A C 1
ATOM 742 O O . PHE A 1 88 ? 7.078 7.237 -8.529 1.00 95.94 88 PHE A O 1
ATOM 749 N N . ALA A 1 89 ? 6.581 5.157 -7.851 1.00 96.69 89 ALA A N 1
ATOM 750 C CA . ALA A 1 89 ? 5.149 5.219 -8.142 1.00 96.69 89 ALA A CA 1
ATOM 751 C C . ALA A 1 89 ? 4.474 6.408 -7.436 1.00 96.69 89 ALA A C 1
ATOM 753 O O . ALA A 1 89 ? 3.760 7.187 -8.064 1.00 96.69 89 ALA A O 1
ATOM 754 N N . ILE A 1 90 ? 4.786 6.622 -6.155 1.00 96.31 90 ILE A N 1
ATOM 755 C CA . ILE A 1 90 ? 4.293 7.776 -5.391 1.00 96.31 90 ILE A CA 1
ATOM 756 C C . ILE A 1 90 ? 4.761 9.107 -6.001 1.00 96.31 90 ILE A C 1
ATOM 758 O O . ILE A 1 90 ? 3.984 10.056 -6.071 1.00 96.31 90 ILE A O 1
ATOM 762 N N . LEU A 1 91 ? 6.021 9.203 -6.440 1.00 94.75 91 LEU A N 1
ATOM 763 C CA . LEU A 1 91 ? 6.546 10.412 -7.089 1.00 94.75 91 LEU A CA 1
ATOM 764 C C . LEU A 1 91 ? 5.922 10.663 -8.470 1.00 94.75 91 LEU A C 1
ATOM 766 O O . LEU A 1 91 ? 5.787 11.815 -8.875 1.00 94.75 91 LEU A O 1
ATOM 770 N N . CYS A 1 92 ? 5.495 9.602 -9.155 1.00 93.38 92 CYS A N 1
ATOM 771 C CA . CYS A 1 92 ? 4.711 9.672 -10.389 1.00 93.38 92 CYS A CA 1
ATOM 772 C C . CYS A 1 92 ? 3.246 10.086 -10.141 1.00 93.38 92 CYS A C 1
ATOM 774 O O . CYS A 1 92 ? 2.470 10.167 -11.088 1.00 93.38 92 CYS A O 1
ATOM 776 N N . ASN A 1 93 ? 2.848 10.317 -8.882 1.00 93.69 93 ASN A N 1
ATOM 777 C CA . ASN A 1 93 ? 1.459 10.529 -8.474 1.00 93.69 93 ASN A CA 1
ATOM 778 C C . ASN A 1 93 ? 0.534 9.379 -8.921 1.00 93.69 93 ASN A C 1
ATOM 780 O O . ASN A 1 93 ? -0.609 9.600 -9.322 1.00 93.69 93 ASN A O 1
ATOM 784 N N . TYR A 1 94 ? 1.056 8.148 -8.902 1.00 94.81 94 TYR A N 1
ATOM 785 C CA . TYR A 1 94 ? 0.279 6.955 -9.211 1.00 94.81 94 TYR A CA 1
ATOM 786 C C . TYR A 1 94 ? -0.687 6.640 -8.068 1.00 94.81 94 TYR A C 1
ATOM 788 O O . TYR A 1 94 ? -0.280 6.524 -6.911 1.00 94.81 94 TYR A O 1
ATOM 796 N N . THR A 1 95 ? -1.948 6.440 -8.431 1.00 93.75 95 THR A N 1
ATOM 797 C CA . THR A 1 95 ? -2.990 5.895 -7.564 1.00 93.75 95 THR A CA 1
ATOM 798 C C . THR A 1 95 ? -3.531 4.643 -8.226 1.00 93.75 95 THR A C 1
ATOM 800 O O . THR A 1 95 ? -3.774 4.648 -9.438 1.00 93.75 95 THR A O 1
ATOM 803 N N . ASP A 1 96 ? -3.710 3.589 -7.436 1.00 93.69 96 ASP A N 1
ATOM 804 C CA . ASP A 1 96 ? -4.264 2.343 -7.933 1.00 93.69 96 ASP A CA 1
ATOM 805 C C . ASP A 1 96 ? -5.687 2.537 -8.472 1.00 93.69 96 ASP A C 1
ATOM 807 O O . ASP A 1 96 ? -6.470 3.361 -7.985 1.00 93.69 96 ASP A O 1
ATOM 811 N N . LYS A 1 97 ? -5.995 1.783 -9.523 1.00 90.38 97 LYS A N 1
ATOM 812 C CA . LYS A 1 97 ? -7.302 1.774 -10.173 1.00 90.38 97 LYS A CA 1
ATOM 813 C C . LYS A 1 97 ? -7.728 0.321 -10.281 1.00 90.38 97 LYS A C 1
ATOM 815 O O . LYS A 1 97 ? -7.484 -0.262 -11.337 1.00 90.38 97 LYS A O 1
ATOM 820 N N . PRO A 1 98 ? -8.301 -0.268 -9.228 1.00 90.12 98 PRO A N 1
ATOM 821 C CA . PRO A 1 98 ? -8.721 -1.654 -9.280 1.00 90.12 98 PRO A CA 1
ATOM 822 C C . PRO A 1 98 ? -9.917 -1.804 -10.214 1.00 90.12 98 PRO A C 1
ATOM 824 O O . PRO A 1 98 ? -10.703 -0.868 -10.407 1.00 90.12 98 PRO A O 1
ATOM 827 N N . ASP A 1 99 ? -10.077 -3.004 -10.754 1.00 90.88 99 ASP A N 1
ATOM 828 C CA . ASP A 1 99 ? -11.331 -3.386 -11.384 1.00 90.88 99 ASP A CA 1
ATOM 829 C C . ASP A 1 99 ? -12.318 -3.707 -10.257 1.00 90.88 99 ASP A C 1
ATOM 831 O O . ASP A 1 99 ? -12.076 -4.589 -9.432 1.00 90.88 99 ASP A O 1
ATOM 835 N N . CYS A 1 100 ? -13.379 -2.907 -10.165 1.00 92.94 100 CYS A N 1
ATOM 836 C CA . CYS A 1 100 ? -14.348 -2.968 -9.081 1.00 92.94 100 CYS A CA 1
ATOM 837 C C . CYS A 1 100 ? -15.750 -3.249 -9.610 1.00 92.94 100 CYS A C 1
ATOM 839 O O . CYS A 1 100 ? -16.096 -2.896 -10.741 1.00 92.94 100 CYS A O 1
ATOM 841 N N . HIS A 1 101 ? -16.564 -3.857 -8.761 1.00 91.81 101 HIS A N 1
ATOM 842 C CA . HIS A 1 101 ? -17.982 -4.078 -8.995 1.00 91.81 101 HIS A CA 1
ATOM 843 C C . HIS A 1 101 ? -18.766 -3.725 -7.735 1.00 91.81 101 HIS A C 1
ATOM 845 O O . HIS A 1 101 ? -18.210 -3.626 -6.641 1.00 91.81 101 HIS A O 1
ATOM 851 N N . TYR A 1 102 ? -20.058 -3.480 -7.910 1.00 90.38 102 TYR A N 1
ATOM 852 C CA . TYR A 1 102 ? -20.959 -3.209 -6.802 1.00 90.38 102 TYR A CA 1
ATOM 853 C C . TYR A 1 102 ? -21.341 -4.519 -6.109 1.00 90.38 102 TYR A C 1
ATOM 855 O O . TYR A 1 102 ? -21.755 -5.467 -6.778 1.00 90.38 102 TYR A O 1
ATOM 863 N N . GLU A 1 103 ? -21.224 -4.557 -4.785 1.00 87.88 103 GLU A N 1
ATOM 864 C CA . GLU A 1 103 ? -21.776 -5.620 -3.942 1.00 87.88 103 GLU A CA 1
ATOM 865 C C . GLU A 1 103 ? -22.747 -5.010 -2.921 1.00 87.88 103 GLU A C 1
ATOM 867 O O . GLU A 1 103 ? -22.570 -3.875 -2.478 1.00 87.88 103 GLU A O 1
ATOM 872 N N . ILE A 1 104 ? -23.788 -5.765 -2.569 1.00 79.94 104 ILE A N 1
ATOM 873 C CA . ILE A 1 104 ? -24.661 -5.477 -1.427 1.00 79.94 104 ILE A CA 1
ATOM 874 C C . ILE A 1 104 ? -24.180 -6.381 -0.296 1.00 79.94 104 ILE A C 1
ATOM 876 O O . ILE A 1 104 ? -23.934 -7.569 -0.521 1.00 79.94 104 ILE A O 1
ATOM 880 N N . ASP A 1 105 ? -23.987 -5.820 0.896 1.00 69.56 105 ASP A N 1
ATOM 881 C CA . ASP A 1 105 ? -23.594 -6.620 2.050 1.00 69.56 105 ASP A CA 1
ATOM 882 C C . ASP A 1 105 ? -24.832 -7.244 2.699 1.00 69.56 105 ASP A C 1
ATOM 884 O O . ASP A 1 105 ? -25.437 -6.668 3.603 1.00 69.56 105 ASP A O 1
ATOM 888 N N . ASP A 1 106 ? -25.186 -8.452 2.261 1.00 62.72 106 ASP A N 1
ATOM 889 C CA . ASP A 1 106 ? -26.301 -9.221 2.829 1.00 62.72 106 ASP A CA 1
ATOM 890 C C . ASP A 1 106 ? -26.120 -9.525 4.334 1.00 62.72 106 ASP A C 1
ATOM 892 O O . ASP A 1 106 ? -27.076 -9.913 5.009 1.00 62.72 106 ASP A O 1
ATOM 896 N N . SER A 1 107 ? -24.905 -9.372 4.882 1.00 59.75 107 SER A N 1
ATOM 897 C CA . SER A 1 107 ? -24.630 -9.577 6.309 1.00 59.75 107 SER A CA 1
ATOM 898 C C . SER A 1 107 ? -24.978 -8.365 7.179 1.00 59.75 107 SER A C 1
ATOM 900 O O . SER A 1 107 ? -25.087 -8.500 8.402 1.00 59.75 107 SER A O 1
ATOM 902 N N . GLN A 1 108 ? -25.224 -7.204 6.564 1.00 56.00 108 GLN A N 1
ATOM 903 C CA . GLN A 1 108 ? -25.688 -6.002 7.241 1.00 56.00 108 GLN A CA 1
ATOM 904 C C . GLN A 1 108 ? -27.155 -5.725 6.869 1.00 56.00 108 GLN A C 1
ATOM 906 O O . GLN A 1 108 ? -27.426 -5.110 5.841 1.00 56.00 108 GLN A O 1
ATOM 911 N N . PRO A 1 109 ? -28.133 -6.108 7.715 1.00 48.19 109 PRO A N 1
ATOM 912 C CA . PRO A 1 109 ? -29.563 -6.073 7.376 1.00 48.19 109 PRO A CA 1
ATOM 913 C C . PRO A 1 109 ? -30.143 -4.672 7.100 1.00 48.19 109 PRO A C 1
ATOM 915 O O . PRO A 1 109 ? -31.296 -4.574 6.694 1.00 48.19 109 PRO A O 1
ATOM 918 N N . ASN A 1 110 ? -29.361 -3.606 7.305 1.00 54.34 110 ASN A N 1
ATOM 919 C CA . ASN A 1 110 ? -29.754 -2.215 7.061 1.00 54.34 110 ASN A CA 1
ATOM 920 C C . ASN A 1 110 ? -28.952 -1.545 5.931 1.00 54.34 110 ASN A C 1
ATOM 922 O O . ASN A 1 110 ? -29.134 -0.351 5.696 1.00 54.34 110 ASN A O 1
ATOM 926 N N . ASN A 1 111 ? -28.035 -2.262 5.275 1.00 56.81 111 ASN A N 1
ATOM 927 C CA . ASN A 1 111 ? -27.144 -1.680 4.277 1.00 56.81 111 ASN A CA 1
ATOM 928 C C . ASN A 1 111 ? -27.673 -1.973 2.866 1.00 56.81 111 ASN A C 1
ATOM 930 O O . ASN A 1 111 ? -27.208 -2.866 2.165 1.00 56.81 111 ASN A O 1
ATOM 934 N N . GLU A 1 112 ? -28.715 -1.234 2.477 1.00 58.03 112 GLU A N 1
ATOM 935 C CA . GLU A 1 112 ? -29.335 -1.343 1.148 1.00 58.03 112 GLU A CA 1
ATOM 936 C C . GLU A 1 112 ? -28.498 -0.664 0.049 1.00 58.03 112 GLU A C 1
ATOM 938 O O . GLU A 1 112 ? -28.757 -0.861 -1.140 1.00 58.03 112 GLU A O 1
ATOM 943 N N . GLU A 1 113 ? -27.489 0.135 0.423 1.00 72.19 113 GLU A N 1
ATOM 944 C CA . GLU A 1 113 ? -26.641 0.824 -0.543 1.00 72.19 113 GLU A CA 1
ATOM 945 C C . GLU A 1 113 ? -25.487 -0.073 -1.019 1.00 72.19 113 GLU A C 1
ATOM 947 O O . GLU A 1 113 ? -24.659 -0.524 -0.221 1.00 72.19 113 GLU A O 1
ATOM 952 N N . PRO A 1 114 ? -25.388 -0.330 -2.335 1.00 80.81 114 PRO A N 1
ATOM 953 C CA . PRO A 1 114 ? -24.293 -1.110 -2.876 1.00 80.81 114 PRO A CA 1
ATOM 954 C C . PRO A 1 114 ? -22.970 -0.349 -2.740 1.00 80.81 114 PRO A C 1
ATOM 956 O O . PRO A 1 114 ? -22.862 0.822 -3.111 1.00 80.81 114 PRO A O 1
ATOM 959 N N . HIS A 1 115 ? -21.930 -1.039 -2.281 1.00 84.12 115 HIS A N 1
ATOM 960 C CA . HIS A 1 115 ? -20.586 -0.488 -2.127 1.00 84.12 115 HIS A CA 1
ATOM 961 C C . HIS A 1 115 ? -19.642 -1.051 -3.197 1.00 84.12 115 HIS A C 1
ATOM 963 O O . HIS A 1 115 ? -19.858 -2.131 -3.749 1.00 84.12 115 HIS A O 1
ATOM 969 N N . LEU A 1 116 ? -18.590 -0.296 -3.530 1.00 91.94 116 LEU A N 1
ATOM 970 C CA . LEU A 1 116 ? -17.591 -0.731 -4.506 1.00 91.94 116 LEU A CA 1
ATOM 971 C C . LEU A 1 116 ? -16.623 -1.720 -3.863 1.00 91.94 116 LEU A C 1
ATOM 973 O O . LEU A 1 116 ? -15.930 -1.378 -2.905 1.00 91.94 116 LEU A O 1
ATOM 977 N N . VAL A 1 117 ? -16.507 -2.908 -4.445 1.00 92.56 117 VAL A N 1
ATOM 978 C CA . VAL A 1 117 ? -15.585 -3.953 -3.998 1.00 92.56 117 VAL A CA 1
ATOM 979 C C . VAL A 1 117 ? -14.548 -4.223 -5.077 1.00 92.56 117 VAL A C 1
ATOM 981 O O . VAL A 1 117 ? -14.870 -4.346 -6.256 1.00 92.56 117 VAL A O 1
ATOM 984 N N . ALA A 1 118 ? -13.290 -4.332 -4.660 1.00 94.56 118 ALA A N 1
ATOM 985 C CA . ALA A 1 118 ? -12.181 -4.801 -5.476 1.00 94.56 118 ALA A CA 1
ATOM 986 C C . ALA A 1 118 ? -11.627 -6.085 -4.857 1.00 94.56 118 ALA A C 1
ATOM 988 O O . ALA A 1 118 ? -11.066 -6.062 -3.759 1.00 94.56 118 ALA A O 1
ATOM 989 N N . ARG A 1 119 ? -11.792 -7.213 -5.553 1.00 93.31 119 ARG A N 1
ATOM 990 C CA . ARG A 1 119 ? -11.287 -8.509 -5.086 1.00 93.31 119 ARG A CA 1
ATOM 991 C C . ARG A 1 119 ? -9.891 -8.759 -5.638 1.00 93.31 119 ARG A C 1
ATOM 993 O O . ARG A 1 119 ? -9.677 -8.690 -6.843 1.00 93.31 119 ARG A O 1
ATOM 1000 N N . GLY A 1 120 ? -8.961 -9.074 -4.746 1.00 91.50 120 GLY A N 1
ATOM 1001 C CA . GLY A 1 120 ? -7.582 -9.381 -5.098 1.00 91.50 120 GLY A CA 1
ATOM 1002 C C . GLY A 1 120 ? -6.630 -9.104 -3.944 1.00 91.50 120 GLY A C 1
ATOM 1003 O O . GLY A 1 120 ? -6.750 -8.105 -3.231 1.00 91.50 120 GLY A O 1
ATOM 1004 N N . THR A 1 121 ? -5.660 -9.996 -3.761 1.00 93.38 121 THR A N 1
ATOM 1005 C CA . THR A 1 121 ? -4.562 -9.756 -2.825 1.00 93.38 121 THR A CA 1
ATOM 1006 C C . THR A 1 121 ? -3.677 -8.652 -3.396 1.00 93.38 121 THR A C 1
ATOM 1008 O O . THR A 1 121 ? -3.325 -8.679 -4.569 1.00 93.38 121 THR A O 1
ATOM 1011 N N . THR A 1 122 ? -3.344 -7.657 -2.575 1.00 96.31 122 THR A N 1
ATOM 1012 C CA . THR A 1 122 ? -2.513 -6.518 -2.991 1.00 96.31 122 THR A CA 1
ATOM 1013 C C . THR A 1 122 ? -1.222 -6.510 -2.186 1.00 96.31 122 THR A C 1
ATOM 1015 O O . THR A 1 122 ? -1.161 -7.096 -1.099 1.00 96.31 122 THR A O 1
ATOM 1018 N N . ALA A 1 123 ? -0.224 -5.747 -2.631 1.00 96.75 123 ALA A N 1
ATOM 1019 C CA . ALA A 1 123 ? 1.007 -5.542 -1.873 1.00 96.75 123 ALA A CA 1
ATOM 1020 C C . ALA A 1 123 ? 0.754 -5.064 -0.432 1.00 96.75 123 ALA A C 1
ATOM 1022 O O . ALA A 1 123 ? 1.526 -5.373 0.472 1.00 96.75 123 ALA A O 1
ATOM 1023 N N . LEU A 1 124 ? -0.339 -4.332 -0.180 1.00 96.88 124 LEU A N 1
ATOM 1024 C CA . LEU A 1 124 ? -0.714 -3.904 1.169 1.00 96.88 124 LEU A CA 1
ATOM 1025 C C . LEU A 1 124 ? -1.168 -5.080 2.051 1.00 96.88 124 LEU A C 1
ATOM 1027 O O . LEU A 1 124 ? -0.786 -5.132 3.220 1.00 96.88 124 LEU A O 1
ATOM 1031 N N . HIS A 1 125 ? -1.909 -6.039 1.489 1.00 95.38 125 HIS A N 1
ATOM 1032 C CA . HIS A 1 125 ? -2.294 -7.281 2.169 1.00 95.38 125 HIS A CA 1
ATOM 1033 C C . HIS A 1 125 ? -1.092 -8.198 2.431 1.00 95.38 125 HIS A C 1
ATOM 1035 O O . HIS A 1 125 ? -1.017 -8.852 3.468 1.00 95.38 125 HIS A O 1
ATOM 1041 N N . HIS A 1 126 ? -0.122 -8.252 1.516 1.00 95.38 126 HIS A N 1
ATOM 1042 C CA . HIS A 1 126 ? 1.135 -8.965 1.766 1.00 95.38 126 HIS A CA 1
ATOM 1043 C C . HIS A 1 126 ? 1.956 -8.277 2.864 1.00 95.38 126 HIS A C 1
ATOM 1045 O O . HIS A 1 126 ? 2.445 -8.920 3.792 1.00 95.38 126 HIS A O 1
ATOM 1051 N N . ALA A 1 127 ? 2.046 -6.948 2.811 1.00 94.94 127 ALA A N 1
ATOM 1052 C CA . ALA A 1 127 ? 2.805 -6.155 3.767 1.00 94.94 127 ALA A CA 1
ATOM 1053 C C . ALA A 1 127 ? 2.229 -6.226 5.189 1.00 94.94 127 ALA A C 1
ATOM 1055 O O . ALA A 1 127 ? 2.990 -6.079 6.143 1.00 94.94 127 ALA A O 1
ATOM 1056 N N . SER A 1 128 ? 0.914 -6.422 5.346 1.00 92.81 128 SER A N 1
ATOM 1057 C CA . SER A 1 128 ? 0.277 -6.541 6.663 1.00 92.81 128 SER A CA 1
ATOM 1058 C C . SER A 1 128 ? 0.543 -7.881 7.348 1.00 92.81 128 SER A C 1
ATOM 1060 O O . SER A 1 128 ? 0.573 -7.934 8.579 1.00 92.81 128 SER A O 1
ATOM 1062 N N . ARG A 1 129 ? 0.753 -8.937 6.555 1.00 90.50 129 ARG A N 1
ATOM 1063 C CA . ARG A 1 129 ? 0.997 -10.308 7.021 1.00 90.50 129 ARG A CA 1
ATOM 1064 C C . ARG A 1 129 ? 2.475 -10.632 7.198 1.00 90.50 129 ARG A C 1
ATOM 1066 O O . ARG A 1 129 ? 2.800 -11.528 7.961 1.00 90.50 129 ARG A O 1
ATOM 1073 N N . ASN A 1 130 ? 3.367 -9.892 6.543 1.00 89.38 130 ASN A N 1
ATOM 1074 C CA . ASN A 1 130 ? 4.806 -10.075 6.693 1.00 89.38 130 ASN A CA 1
ATOM 1075 C C . ASN A 1 130 ? 5.320 -9.458 8.019 1.00 89.38 130 ASN A C 1
ATOM 1077 O O . ASN A 1 130 ? 5.335 -8.227 8.147 1.00 89.38 130 ASN A O 1
ATOM 1081 N N . PRO A 1 131 ? 5.819 -10.260 8.984 1.00 86.81 131 PRO A N 1
ATOM 1082 C CA . PRO A 1 131 ? 6.314 -9.754 10.270 1.00 86.81 131 PRO A CA 1
ATOM 1083 C C . PRO A 1 131 ? 7.573 -8.882 10.149 1.00 86.81 131 PRO A C 1
ATOM 1085 O O . PRO A 1 131 ? 7.811 -8.003 10.980 1.00 86.81 131 PRO A O 1
ATOM 1088 N N . GLU A 1 132 ? 8.380 -9.094 9.106 1.00 85.94 132 GLU A N 1
ATOM 1089 C CA . GLU A 1 132 ? 9.593 -8.315 8.833 1.00 85.94 132 GLU A CA 1
ATOM 1090 C C . GLU A 1 132 ? 9.295 -7.006 8.077 1.00 85.94 132 GLU A C 1
ATOM 1092 O O . GLU A 1 132 ? 10.194 -6.180 7.860 1.00 85.94 132 GLU A O 1
ATOM 1097 N N . CYS A 1 133 ? 8.033 -6.780 7.690 1.00 86.81 133 CYS A N 1
ATOM 1098 C CA . CYS A 1 133 ? 7.630 -5.601 6.943 1.00 86.81 133 CYS A CA 1
ATOM 1099 C C . CYS A 1 133 ? 7.798 -4.320 7.768 1.00 86.81 133 CYS A C 1
ATOM 1101 O O . CYS A 1 133 ? 7.291 -4.140 8.878 1.00 86.81 133 CYS A O 1
ATOM 1103 N N . ASP A 1 134 ? 8.496 -3.349 7.188 1.00 89.69 134 ASP A N 1
ATOM 1104 C CA . ASP A 1 134 ? 8.648 -2.035 7.794 1.00 89.69 134 ASP A CA 1
ATOM 1105 C C . ASP A 1 134 ? 7.354 -1.225 7.643 1.00 89.69 134 ASP A C 1
ATOM 1107 O O . ASP A 1 134 ? 6.945 -0.897 6.531 1.00 89.69 134 ASP A O 1
ATOM 1111 N N . LYS A 1 135 ? 6.775 -0.796 8.770 1.00 89.75 135 LYS A N 1
ATOM 1112 C CA . LYS A 1 135 ? 5.551 0.027 8.860 1.00 89.75 135 LYS A CA 1
ATOM 1113 C C . LYS A 1 135 ? 5.544 1.262 7.944 1.00 89.75 135 LYS A C 1
ATOM 1115 O O . LYS A 1 135 ? 4.481 1.723 7.530 1.00 89.75 135 LYS A O 1
ATOM 1120 N N . ARG A 1 136 ? 6.714 1.811 7.589 1.00 93.50 136 ARG A N 1
ATOM 1121 C CA . ARG A 1 136 ? 6.825 2.919 6.618 1.00 93.50 136 ARG A CA 1
ATOM 1122 C C . ARG A 1 136 ? 6.417 2.508 5.200 1.00 93.50 136 ARG A C 1
ATOM 1124 O O . ARG A 1 136 ? 5.937 3.356 4.450 1.00 93.50 136 ARG A O 1
ATOM 1131 N N . LEU A 1 137 ? 6.607 1.240 4.830 1.00 95.38 137 LEU A N 1
ATOM 1132 C CA . LEU A 1 137 ? 6.141 0.677 3.562 1.00 95.38 137 LEU A CA 1
ATOM 1133 C C . LEU A 1 137 ? 4.619 0.634 3.537 1.00 95.38 137 LEU A C 1
ATOM 1135 O O . LEU A 1 137 ? 4.047 1.178 2.607 1.00 95.38 137 LEU A O 1
ATOM 1139 N N . VAL A 1 138 ? 3.978 0.098 4.579 1.00 96.62 138 VAL A N 1
ATOM 1140 C CA . VAL A 1 138 ? 2.507 0.067 4.703 1.00 96.62 138 VAL A CA 1
ATOM 1141 C C . VAL A 1 138 ? 1.921 1.461 4.501 1.00 96.62 138 VAL A C 1
ATOM 1143 O O . VAL A 1 138 ? 1.048 1.666 3.662 1.00 96.62 138 VAL A O 1
ATOM 1146 N N . ARG A 1 139 ? 2.487 2.471 5.172 1.00 96.62 139 ARG A N 1
ATOM 1147 C CA . ARG A 1 139 ? 2.049 3.858 4.977 1.00 96.62 139 ARG A CA 1
ATOM 1148 C C . ARG A 1 139 ? 2.339 4.408 3.575 1.00 96.62 139 ARG A C 1
ATOM 1150 O O . ARG A 1 139 ? 1.599 5.257 3.093 1.00 96.62 139 ARG A O 1
ATOM 1157 N N . SER A 1 140 ? 3.400 3.950 2.915 1.00 97.56 140 SER A N 1
ATOM 1158 C CA . SER A 1 140 ? 3.691 4.319 1.524 1.00 97.56 140 SER A CA 1
ATOM 1159 C C . SER A 1 140 ? 2.693 3.672 0.558 1.00 97.56 140 SER A C 1
ATOM 1161 O O . SER A 1 140 ? 2.213 4.343 -0.347 1.00 97.56 140 SER A O 1
ATOM 1163 N N . LEU A 1 141 ? 2.317 2.415 0.788 1.00 97.94 141 LEU A N 1
ATOM 1164 C CA . LEU A 1 141 ? 1.318 1.698 -0.004 1.00 97.94 141 LEU A CA 1
ATOM 1165 C C . LEU A 1 141 ? -0.067 2.346 0.118 1.00 97.94 141 LEU A C 1
ATOM 1167 O O . LEU A 1 141 ? -0.732 2.530 -0.892 1.00 97.94 141 LEU A O 1
ATOM 1171 N N . PHE A 1 142 ? -0.460 2.839 1.296 1.00 97.56 142 PHE A N 1
ATOM 1172 C CA . PHE A 1 142 ? -1.685 3.643 1.438 1.00 97.56 142 PHE A CA 1
ATOM 1173 C C . PHE A 1 142 ? -1.680 4.959 0.640 1.00 97.56 142 PHE A C 1
ATOM 1175 O O . PHE A 1 142 ? -2.736 5.529 0.385 1.00 97.56 142 PHE A O 1
ATOM 1182 N N . ARG A 1 143 ? -0.515 5.458 0.202 1.00 96.62 143 ARG A N 1
ATOM 1183 C CA . ARG A 1 143 ? -0.454 6.593 -0.738 1.00 96.62 143 ARG A CA 1
ATOM 1184 C C . ARG A 1 143 ? -0.707 6.185 -2.188 1.00 96.62 143 ARG A C 1
ATOM 1186 O O . ARG A 1 143 ? -0.990 7.056 -2.998 1.00 96.62 143 ARG A O 1
ATOM 1193 N N . ILE A 1 144 ? -0.590 4.898 -2.502 1.00 96.81 144 ILE A N 1
ATOM 1194 C CA . ILE A 1 144 ? -0.945 4.322 -3.800 1.00 96.81 144 ILE A CA 1
ATOM 1195 C C . ILE A 1 144 ? -2.425 3.919 -3.790 1.00 96.81 144 ILE A C 1
ATOM 1197 O O . ILE A 1 144 ? -3.162 4.277 -4.702 1.00 96.81 144 ILE A O 1
ATOM 1201 N N . TYR A 1 145 ? -2.890 3.253 -2.733 1.00 96.25 145 TYR A N 1
ATOM 1202 C CA . TYR A 1 145 ? -4.279 2.803 -2.586 1.00 96.25 145 TYR A CA 1
ATOM 1203 C C . TYR A 1 145 ? -5.179 3.879 -1.943 1.00 96.25 145 TYR A C 1
ATOM 1205 O O . TYR A 1 145 ? -5.742 3.669 -0.877 1.00 96.25 145 TYR A O 1
ATOM 1213 N N . GLN A 1 146 ? -5.316 5.053 -2.576 1.00 92.25 146 GLN A N 1
ATOM 1214 C CA . GLN A 1 146 ? -6.096 6.193 -2.036 1.00 92.25 146 GLN A CA 1
ATOM 1215 C C . GLN A 1 146 ? -7.599 6.176 -2.382 1.00 92.25 146 GLN A C 1
ATOM 1217 O O . GLN A 1 146 ? -8.297 7.171 -2.191 1.0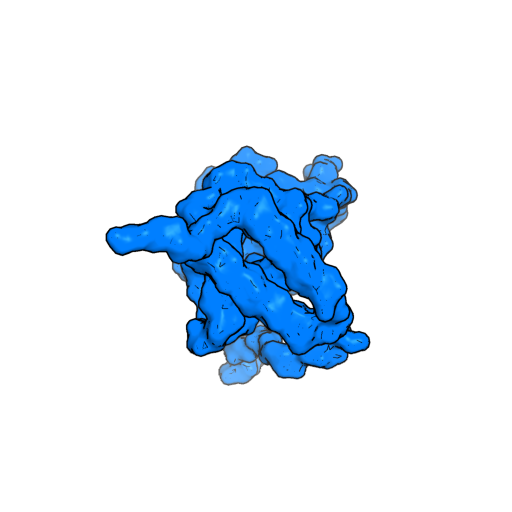0 92.25 146 GLN A O 1
ATOM 1222 N N . ARG A 1 147 ? -8.114 5.068 -2.921 1.00 92.62 147 ARG A N 1
ATOM 1223 C CA . ARG A 1 147 ? -9.543 4.887 -3.230 1.00 92.62 147 ARG A CA 1
ATOM 1224 C C . ARG A 1 147 ? -10.285 4.409 -1.980 1.00 92.62 147 ARG A C 1
ATOM 1226 O O . ARG A 1 147 ? -10.603 3.232 -1.861 1.00 92.62 147 ARG A O 1
ATOM 1233 N N . TRP A 1 148 ? -10.501 5.320 -1.035 1.00 92.81 148 TRP A N 1
ATOM 1234 C CA . TRP A 1 148 ? -11.147 5.031 0.254 1.00 92.81 148 TRP A CA 1
ATOM 1235 C C . TRP A 1 148 ? -12.625 4.621 0.124 1.00 92.81 148 TRP A C 1
ATOM 1237 O O . TRP A 1 148 ? -13.172 4.009 1.032 1.00 92.81 148 TRP A O 1
ATOM 1247 N N . ASP A 1 149 ? -13.258 4.934 -1.009 1.00 91.12 149 ASP A N 1
ATOM 1248 C CA . ASP A 1 149 ? -14.608 4.497 -1.383 1.00 91.12 149 ASP A CA 1
ATOM 1249 C C . ASP A 1 149 ? -14.661 3.037 -1.865 1.00 91.12 149 ASP A C 1
ATOM 1251 O O . ASP A 1 149 ? -15.745 2.484 -2.031 1.00 91.12 149 ASP A O 1
ATOM 1255 N N . VAL A 1 150 ? -13.501 2.416 -2.111 1.00 92.94 150 VAL A N 1
ATOM 1256 C CA . VAL A 1 150 ? -13.390 1.027 -2.559 1.00 92.94 150 VAL A CA 1
ATOM 1257 C C . VAL A 1 150 ? -12.973 0.134 -1.401 1.00 92.94 150 VAL A C 1
ATOM 1259 O O . VAL A 1 150 ? -11.965 0.356 -0.725 1.00 92.94 150 VAL A O 1
ATOM 1262 N N . GLN A 1 151 ? -13.714 -0.950 -1.237 1.00 92.88 151 GLN A N 1
ATOM 1263 C CA . GLN A 1 151 ? -13.364 -2.044 -0.359 1.00 92.88 151 GLN A CA 1
ATOM 1264 C C . GLN A 1 151 ? -12.451 -3.024 -1.091 1.00 92.88 151 GLN A C 1
ATOM 1266 O O . GLN A 1 151 ? -12.900 -3.899 -1.829 1.00 92.88 151 GLN A O 1
ATOM 1271 N N . TYR A 1 152 ? -11.148 -2.878 -0.878 1.00 94.69 152 TYR A N 1
ATOM 1272 C CA . TYR A 1 152 ? -10.178 -3.887 -1.290 1.00 94.69 152 TYR A CA 1
ATOM 1273 C C . TYR A 1 152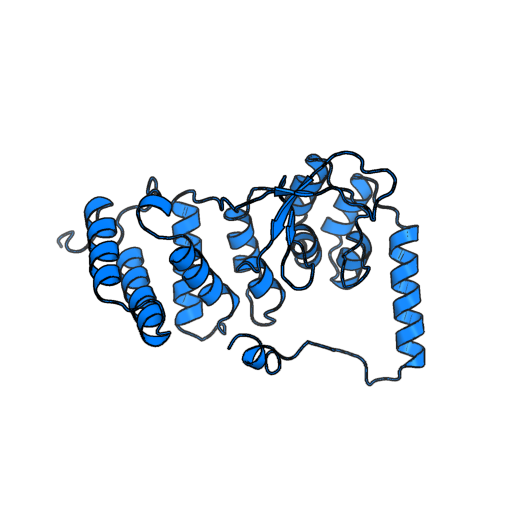 ? -10.284 -5.084 -0.357 1.00 94.69 152 TYR A C 1
ATOM 1275 O O . TYR A 1 152 ? -10.163 -4.909 0.856 1.00 94.69 152 TYR A O 1
ATOM 1283 N N . VAL A 1 153 ? -10.501 -6.267 -0.924 1.00 93.06 153 VAL A N 1
ATOM 1284 C CA . VAL A 1 153 ? -10.662 -7.519 -0.180 1.00 93.06 153 VAL A CA 1
ATOM 1285 C C . VAL A 1 153 ? -9.738 -8.573 -0.766 1.00 93.06 153 VAL A C 1
ATOM 1287 O O . VAL A 1 153 ? -9.836 -8.893 -1.955 1.00 93.06 153 VAL A O 1
ATOM 1290 N N . ASP A 1 154 ? -8.864 -9.138 0.062 1.00 92.88 154 ASP A N 1
ATOM 1291 C CA . ASP A 1 154 ? -8.041 -10.274 -0.349 1.00 92.88 154 ASP A CA 1
ATOM 1292 C C . ASP A 1 154 ? -8.802 -11.613 -0.297 1.00 92.88 154 ASP A C 1
ATOM 1294 O O . ASP A 1 154 ? -9.988 -11.698 0.045 1.00 92.88 154 ASP A O 1
ATOM 1298 N N . LEU A 1 155 ? -8.109 -12.695 -0.654 1.00 90.81 155 LEU A N 1
ATOM 1299 C CA . LEU A 1 155 ? -8.670 -14.049 -0.638 1.00 90.81 155 LEU A CA 1
ATOM 1300 C C . LEU A 1 155 ? -9.084 -14.509 0.771 1.00 90.81 155 LEU A C 1
ATOM 1302 O O . LEU A 1 155 ? -9.979 -15.341 0.907 1.00 90.81 155 LEU A O 1
ATOM 1306 N N . PHE A 1 156 ? -8.506 -13.914 1.815 1.00 86.94 156 PHE A N 1
ATOM 1307 C CA . PHE A 1 156 ? -8.806 -14.189 3.218 1.00 86.94 156 PHE A CA 1
ATOM 1308 C C . PHE A 1 156 ? -9.841 -13.219 3.794 1.00 86.94 156 PHE A C 1
ATOM 1310 O O . PHE A 1 156 ? -10.042 -13.181 5.002 1.00 86.94 156 PHE A O 1
ATOM 1317 N N . GLY A 1 157 ? -10.511 -12.413 2.966 1.00 87.56 157 GLY A N 1
ATOM 1318 C CA . GLY A 1 157 ? -11.503 -11.454 3.453 1.00 87.56 157 GLY A CA 1
ATOM 1319 C C . GLY A 1 157 ? -10.925 -10.308 4.288 1.00 87.56 157 GLY A C 1
ATOM 1320 O O . GLY A 1 157 ? -11.704 -9.595 4.920 1.00 87.56 157 GLY A O 1
ATOM 1321 N N . SER A 1 158 ? -9.600 -10.139 4.309 1.00 90.00 158 SER A N 1
ATOM 1322 C CA . SER A 1 158 ? -8.943 -8.999 4.937 1.00 90.00 158 SER A CA 1
ATOM 1323 C C . SER A 1 158 ? -9.171 -7.760 4.087 1.00 90.00 158 SER A C 1
ATOM 1325 O O . SER A 1 158 ? -9.143 -7.841 2.856 1.00 90.00 158 SER A O 1
ATOM 1327 N N . THR A 1 159 ? -9.412 -6.620 4.733 1.00 93.62 159 THR A N 1
ATOM 1328 C CA . THR A 1 159 ? -9.655 -5.352 4.039 1.00 93.62 159 THR A CA 1
ATOM 1329 C C . THR A 1 159 ? -8.567 -4.325 4.306 1.00 93.62 159 THR A C 1
ATOM 1331 O O . THR A 1 159 ? -7.954 -4.293 5.376 1.00 93.62 159 THR A O 1
ATOM 1334 N N . HIS A 1 160 ? -8.360 -3.396 3.368 1.00 95.81 160 HIS A N 1
ATOM 1335 C CA . HIS A 1 160 ? -7.447 -2.265 3.597 1.00 95.81 160 HIS A CA 1
ATOM 1336 C C . HIS A 1 160 ? -7.842 -1.433 4.825 1.00 95.81 160 HIS A C 1
ATOM 1338 O O . HIS A 1 160 ? -6.964 -0.956 5.544 1.00 95.81 160 HIS A O 1
ATOM 1344 N N . PHE A 1 161 ? -9.139 -1.310 5.119 1.00 95.56 161 PHE A N 1
ATOM 1345 C CA . PHE A 1 161 ? -9.625 -0.634 6.323 1.00 95.56 161 PHE A CA 1
ATOM 1346 C C . PHE A 1 161 ? -9.161 -1.337 7.611 1.00 95.56 161 PHE A C 1
ATOM 1348 O O . PHE A 1 161 ? -8.639 -0.689 8.524 1.00 95.56 161 PHE A O 1
ATOM 1355 N N . GLN A 1 162 ? -9.247 -2.670 7.664 1.00 93.31 162 GLN A N 1
ATOM 1356 C CA . GLN A 1 162 ? -8.736 -3.459 8.792 1.00 93.31 162 GLN A CA 1
ATOM 1357 C C . GLN A 1 162 ? -7.216 -3.329 8.926 1.00 93.31 162 GLN A C 1
ATOM 1359 O O . GLN A 1 162 ? -6.711 -3.135 10.035 1.00 93.31 162 GLN A O 1
ATOM 1364 N N . VAL A 1 163 ? -6.482 -3.346 7.806 1.00 95.00 163 VAL A N 1
ATOM 1365 C CA . VAL A 1 163 ? -5.030 -3.106 7.801 1.00 95.00 163 VAL A CA 1
ATOM 1366 C C . VAL A 1 163 ? -4.707 -1.716 8.366 1.00 95.00 163 VAL A C 1
ATOM 1368 O O . VAL A 1 163 ? -3.804 -1.582 9.193 1.00 95.00 163 VAL A O 1
ATOM 1371 N N . ALA A 1 164 ? -5.454 -0.670 8.002 1.00 97.00 164 ALA A N 1
ATOM 1372 C CA . ALA A 1 164 ? -5.256 0.669 8.562 1.00 97.00 164 ALA A CA 1
ATOM 1373 C C . ALA A 1 164 ? -5.453 0.683 10.089 1.00 97.00 164 ALA A C 1
ATOM 1375 O O . ALA A 1 164 ? -4.639 1.274 10.815 1.00 97.00 164 ALA A O 1
ATOM 1376 N N . CYS A 1 165 ? -6.472 -0.032 10.580 1.00 95.94 165 CYS A N 1
ATOM 1377 C CA . CYS A 1 165 ? -6.742 -0.180 12.007 1.00 95.94 165 CYS A CA 1
ATOM 1378 C C . CYS A 1 165 ? -5.602 -0.910 12.735 1.00 95.94 165 CYS A C 1
ATOM 1380 O O . CYS A 1 165 ? -5.067 -0.392 13.716 1.00 95.94 165 CYS A O 1
ATOM 1382 N N . GLN A 1 166 ? -5.160 -2.058 12.214 1.00 93.56 166 GLN A N 1
ATOM 1383 C CA . GLN A 1 166 ? -4.046 -2.855 12.745 1.00 93.56 166 GLN A CA 1
ATOM 1384 C C . GLN A 1 166 ? -2.737 -2.051 12.830 1.00 93.56 166 GLN A C 1
ATOM 1386 O O . GLN A 1 166 ? -1.977 -2.138 13.807 1.00 93.56 166 GLN A O 1
ATOM 1391 N N . PHE A 1 167 ? -2.448 -1.235 11.814 1.00 94.75 167 PHE A N 1
ATOM 1392 C CA . PHE A 1 167 ? -1.205 -0.465 11.731 1.00 94.75 167 PHE A CA 1
ATOM 1393 C C . PHE A 1 167 ? -1.256 0.885 12.450 1.00 94.75 167 PHE A C 1
ATOM 1395 O O . PHE A 1 167 ? -0.214 1.531 12.587 1.00 94.75 167 PHE A O 1
ATOM 1402 N N . GLY A 1 168 ? -2.411 1.275 12.995 1.00 95.81 168 GLY A N 1
ATOM 1403 C CA . GLY A 1 168 ? -2.531 2.496 13.785 1.00 95.81 168 GLY A CA 1
ATOM 1404 C C . GLY A 1 168 ? -2.537 3.769 12.945 1.00 95.81 168 GLY A C 1
ATOM 1405 O O . GLY A 1 168 ? -2.009 4.779 13.403 1.00 95.81 168 GLY A O 1
ATOM 1406 N N . LEU A 1 169 ? -3.053 3.705 11.717 1.00 97.06 169 LEU A N 1
ATOM 1407 C CA . LEU A 1 169 ? -3.084 4.833 10.786 1.00 97.06 169 LEU A CA 1
ATOM 1408 C C . LEU A 1 169 ? -4.390 5.614 10.961 1.00 97.06 169 LEU A C 1
ATOM 1410 O O . LEU A 1 169 ? -5.319 5.466 10.174 1.00 97.06 169 LEU A O 1
ATOM 1414 N N . ASP A 1 170 ? -4.469 6.414 12.025 1.00 97.50 170 ASP A N 1
ATOM 1415 C CA . ASP A 1 170 ? -5.684 7.127 12.431 1.00 97.50 170 ASP A CA 1
ATOM 1416 C C . ASP A 1 170 ? -6.224 8.091 11.369 1.00 97.50 170 ASP A C 1
ATOM 1418 O O . ASP A 1 170 ? -7.437 8.193 11.218 1.00 97.50 170 ASP A O 1
ATOM 1422 N N . ASP A 1 171 ? -5.352 8.720 10.583 1.00 97.31 171 ASP A N 1
ATOM 1423 C CA . ASP A 1 171 ? -5.739 9.598 9.475 1.00 97.31 171 ASP A CA 1
ATOM 1424 C C . ASP A 1 171 ? -6.347 8.835 8.286 1.00 97.31 171 ASP A C 1
ATOM 1426 O O . ASP A 1 171 ? -7.281 9.313 7.646 1.00 97.31 171 ASP A O 1
ATOM 1430 N N . VAL A 1 172 ? -5.835 7.634 8.003 1.00 97.62 172 VAL A N 1
ATOM 1431 C CA . VAL A 1 172 ? -6.379 6.745 6.965 1.00 97.62 172 VAL A CA 1
ATOM 1432 C C . VAL A 1 172 ? -7.722 6.177 7.413 1.00 97.62 172 VAL A C 1
ATOM 1434 O O . VAL A 1 172 ? -8.676 6.177 6.642 1.00 97.62 172 VAL A O 1
ATOM 1437 N N . VAL A 1 173 ? -7.817 5.740 8.671 1.00 97.62 173 VAL A N 1
ATOM 1438 C CA . VAL A 1 173 ? -9.076 5.271 9.267 1.00 97.62 173 VAL A CA 1
ATOM 1439 C C . VAL A 1 173 ? -10.130 6.377 9.226 1.00 97.62 173 VAL A C 1
ATOM 1441 O O . VAL A 1 173 ? -11.248 6.135 8.785 1.00 97.62 173 VAL A O 1
ATOM 1444 N N . GLU A 1 174 ? -9.769 7.606 9.597 1.00 97.56 174 GLU A N 1
ATOM 1445 C CA . GLU A 1 174 ? -10.666 8.760 9.499 1.00 97.56 174 GLU A CA 1
ATOM 1446 C C . GLU A 1 174 ? -11.126 9.026 8.054 1.00 97.56 174 GLU A C 1
ATOM 1448 O O . GLU A 1 174 ? -12.285 9.374 7.838 1.00 97.56 174 GLU A O 1
ATOM 1453 N N . ALA A 1 175 ? -10.256 8.841 7.054 1.00 97.00 175 ALA A N 1
ATOM 1454 C CA . ALA A 1 175 ? -10.622 9.013 5.648 1.00 97.00 175 ALA A CA 1
ATOM 1455 C C . ALA A 1 175 ? -11.692 8.007 5.188 1.00 97.00 175 ALA A C 1
ATOM 1457 O O . ALA A 1 175 ? -12.638 8.410 4.514 1.00 97.00 175 ALA A O 1
ATOM 1458 N N . TYR A 1 176 ? -11.582 6.735 5.590 1.00 95.69 176 TYR A N 1
ATOM 1459 C CA . TYR A 1 176 ? -12.618 5.727 5.331 1.00 95.69 176 TYR A CA 1
ATOM 1460 C C . TYR A 1 176 ? -13.945 6.087 6.015 1.00 95.69 176 TYR A C 1
ATOM 1462 O O . TYR A 1 176 ? -14.993 6.086 5.374 1.00 95.69 176 TYR A O 1
ATOM 1470 N N . LEU A 1 177 ? -13.908 6.449 7.301 1.00 95.56 177 LEU A N 1
ATOM 1471 C CA . LEU A 1 177 ? -15.113 6.756 8.084 1.00 95.56 177 LEU A CA 1
ATOM 1472 C C . LEU A 1 177 ? -15.854 7.998 7.563 1.00 95.56 177 LEU A C 1
ATOM 1474 O O . LEU A 1 177 ? -17.081 8.020 7.523 1.00 95.56 177 LEU A O 1
ATOM 1478 N N . LYS A 1 178 ? -15.127 9.017 7.086 1.00 95.25 178 LYS A N 1
ATOM 1479 C CA . LYS A 1 178 ? -15.722 10.210 6.453 1.00 95.25 178 LYS A CA 1
ATOM 1480 C C . LYS A 1 178 ? -16.485 9.909 5.164 1.00 95.25 178 LYS A C 1
ATOM 1482 O O . LYS A 1 178 ? -17.317 10.719 4.768 1.00 95.25 178 LYS A O 1
ATOM 1487 N N . LEU A 1 179 ? -16.209 8.777 4.519 1.00 92.44 179 LEU A N 1
ATOM 1488 C CA . LEU A 1 179 ? -16.957 8.298 3.356 1.00 92.44 179 LEU A CA 1
ATOM 1489 C C . LEU A 1 179 ? -18.119 7.372 3.736 1.00 92.44 179 LEU A C 1
ATOM 1491 O O . LEU A 1 179 ? -18.667 6.705 2.867 1.00 92.44 179 LEU A O 1
ATOM 1495 N N . GLY A 1 180 ? -18.505 7.335 5.014 1.00 89.00 180 GLY A N 1
ATOM 1496 C CA . GLY A 1 180 ? -19.651 6.558 5.480 1.00 89.00 180 GLY A CA 1
ATOM 1497 C C . GLY A 1 180 ? -19.341 5.087 5.738 1.00 89.00 180 GLY A C 1
ATOM 1498 O O . GLY A 1 180 ? -20.267 4.296 5.879 1.00 89.00 180 GLY A O 1
ATOM 1499 N N . ARG A 1 181 ? -18.059 4.702 5.813 1.00 90.06 181 ARG A N 1
ATOM 1500 C CA . ARG A 1 181 ? -17.691 3.347 6.236 1.00 90.06 181 ARG A CA 1
ATOM 1501 C C . ARG A 1 181 ? -18.203 3.093 7.653 1.00 90.06 181 ARG A C 1
ATOM 1503 O O . ARG A 1 181 ? -17.949 3.902 8.544 1.00 90.06 181 ARG A O 1
ATOM 1510 N N . ASP A 1 182 ? -18.871 1.961 7.849 1.00 89.75 182 ASP A N 1
ATOM 1511 C CA . ASP A 1 182 ? -19.380 1.546 9.154 1.00 89.75 182 ASP A CA 1
ATOM 1512 C C . ASP A 1 182 ? -18.217 1.349 10.157 1.00 89.75 182 ASP A C 1
ATOM 1514 O O . ASP A 1 182 ? -17.324 0.528 9.913 1.00 89.75 182 ASP A O 1
ATOM 1518 N N . PRO A 1 183 ? -18.182 2.101 11.275 1.00 92.19 183 PRO A N 1
ATOM 1519 C CA . PRO A 1 183 ? -17.139 1.975 12.292 1.00 92.19 183 PRO A CA 1
ATOM 1520 C C . PRO A 1 183 ? -17.169 0.641 13.057 1.00 92.19 183 PRO A C 1
ATOM 1522 O O . PRO A 1 183 ? -16.168 0.316 13.704 1.00 92.19 183 PRO A O 1
ATOM 1525 N N . ASP A 1 184 ? -18.265 -0.121 12.978 1.00 90.19 184 ASP A N 1
ATOM 1526 C CA . ASP A 1 184 ? -18.451 -1.422 13.632 1.00 90.19 184 ASP A CA 1
ATOM 1527 C C . ASP A 1 184 ? -18.453 -2.605 12.651 1.00 90.19 184 ASP A C 1
ATOM 1529 O O . ASP A 1 184 ? -18.755 -3.739 13.045 1.00 90.19 184 ASP A O 1
ATOM 1533 N N . GLU A 1 185 ? -18.049 -2.367 11.398 1.00 86.38 185 GLU A N 1
ATOM 1534 C CA . GLU A 1 185 ? -17.985 -3.388 10.354 1.00 86.38 185 GLU A CA 1
ATOM 1535 C C . GLU A 1 185 ? -17.171 -4.609 10.804 1.00 86.38 185 GLU A C 1
ATOM 1537 O O . GLU A 1 185 ? -15.994 -4.525 11.170 1.00 86.38 185 GLU A O 1
ATOM 1542 N N . VAL A 1 186 ? -17.790 -5.782 10.728 1.00 84.50 186 VAL A N 1
ATOM 1543 C CA . VAL A 1 186 ? -17.179 -7.027 11.179 1.00 84.50 186 VAL A CA 1
ATOM 1544 C C . VAL A 1 186 ? -16.263 -7.592 10.099 1.00 84.50 186 VAL A C 1
ATOM 1546 O O . VAL A 1 186 ? -16.654 -7.788 8.950 1.00 84.50 186 VAL A O 1
ATOM 1549 N N . ALA A 1 187 ? -15.033 -7.929 10.479 1.00 81.38 187 ALA A N 1
ATOM 1550 C CA . ALA A 1 187 ? -14.122 -8.632 9.597 1.00 81.38 187 ALA A CA 1
ATOM 1551 C C . ALA A 1 187 ? -14.666 -10.015 9.236 1.00 81.38 187 ALA A C 1
ATOM 1553 O O . ALA A 1 187 ? -14.870 -10.856 10.110 1.00 81.38 187 ALA A O 1
ATOM 1554 N N . ARG A 1 188 ? -14.834 -10.272 7.933 1.00 78.38 188 ARG A N 1
ATOM 1555 C CA . ARG A 1 188 ? -15.479 -11.487 7.415 1.00 78.38 188 ARG A CA 1
ATOM 1556 C C . ARG A 1 188 ? -14.880 -12.789 7.951 1.00 78.38 188 ARG A C 1
ATOM 1558 O O . ARG A 1 188 ? -15.613 -13.745 8.164 1.00 78.38 188 ARG A O 1
ATOM 1565 N N . VAL A 1 189 ? -13.560 -12.841 8.136 1.00 73.25 189 VAL A N 1
ATOM 1566 C CA . VAL A 1 189 ? -12.872 -14.072 8.560 1.00 73.25 189 VAL A CA 1
ATOM 1567 C C . VAL A 1 189 ? -12.628 -14.134 10.060 1.00 73.25 189 VAL A C 1
ATOM 1569 O O . VAL A 1 189 ? -12.896 -15.162 10.672 1.00 73.25 189 VAL A O 1
ATOM 1572 N N . THR A 1 190 ? -12.142 -13.062 10.684 1.00 76.25 190 THR A N 1
ATOM 1573 C CA . THR A 1 190 ? -11.820 -13.113 12.120 1.00 76.25 190 THR A CA 1
ATOM 1574 C C . THR A 1 190 ? -13.028 -12.846 13.017 1.00 76.25 190 THR A C 1
ATOM 1576 O O . THR A 1 190 ? -12.988 -13.156 14.214 1.00 76.25 190 THR A O 1
ATOM 1579 N N . GLY A 1 191 ? -14.093 -12.260 12.463 1.00 82.12 191 GLY A N 1
ATOM 1580 C CA . GLY A 1 191 ? -15.220 -11.733 13.226 1.00 82.12 191 GLY A CA 1
ATOM 1581 C C . GLY A 1 191 ? -14.850 -10.514 14.077 1.00 82.12 191 GLY A C 1
ATOM 1582 O O . GLY A 1 191 ? -15.625 -10.119 14.946 1.00 82.12 191 GLY A O 1
ATOM 1583 N N . ASP A 1 192 ? -13.656 -9.943 13.890 1.00 83.31 192 ASP A N 1
ATOM 1584 C CA . ASP A 1 192 ? -13.204 -8.805 14.685 1.00 83.31 192 ASP A CA 1
ATOM 1585 C C . ASP A 1 192 ? -13.802 -7.503 14.166 1.00 83.31 192 ASP A C 1
ATOM 1587 O O . ASP A 1 192 ? -13.875 -7.270 12.962 1.00 83.31 192 ASP A O 1
ATOM 1591 N N . ARG A 1 193 ? -14.155 -6.616 15.094 1.00 90.00 193 ARG A N 1
ATOM 1592 C CA . ARG A 1 193 ? -14.553 -5.244 14.784 1.00 90.00 193 ARG A CA 1
ATOM 1593 C C . ARG A 1 193 ? -13.329 -4.329 14.724 1.00 90.00 193 ARG A C 1
ATOM 1595 O O . ARG A 1 193 ? -12.294 -4.634 15.330 1.00 90.00 193 ARG A O 1
ATOM 1602 N N . PRO A 1 194 ? -13.422 -3.157 14.078 1.00 92.19 194 PRO A N 1
ATOM 1603 C CA . PRO A 1 194 ? -12.291 -2.246 13.939 1.00 92.19 194 PRO A CA 1
ATOM 1604 C C . PRO A 1 194 ? -11.757 -1.800 15.306 1.00 92.19 194 PRO A C 1
ATOM 1606 O O . PRO A 1 194 ? -10.544 -1.714 15.514 1.00 92.19 194 PRO A O 1
ATOM 1609 N N . LEU A 1 195 ? -12.653 -1.593 16.278 1.00 93.12 195 LEU A N 1
ATOM 1610 C CA . LEU A 1 195 ? -12.284 -1.191 17.632 1.00 93.12 195 LEU A CA 1
ATOM 1611 C C . LEU A 1 195 ? -11.587 -2.316 18.417 1.00 93.12 195 LEU A C 1
ATOM 1613 O O . LEU A 1 195 ? -10.598 -2.047 19.104 1.00 93.12 195 LEU A O 1
ATOM 1617 N N . SER A 1 196 ? -12.021 -3.574 18.271 1.00 90.44 196 SER A N 1
ATOM 1618 C CA . SER A 1 196 ? -11.334 -4.713 18.899 1.00 90.44 196 SER A CA 1
ATOM 1619 C C . SER A 1 196 ? -9.956 -4.951 18.275 1.00 90.44 196 SER A C 1
ATOM 1621 O O . SER A 1 196 ? -9.000 -5.218 19.003 1.00 90.44 196 SER A O 1
ATOM 1623 N N . LEU A 1 197 ? -9.808 -4.761 16.955 1.00 90.62 197 LEU A N 1
ATOM 1624 C CA . LEU A 1 197 ? -8.499 -4.753 16.288 1.00 90.62 197 LEU A CA 1
ATOM 1625 C C . LEU A 1 197 ? -7.603 -3.635 16.838 1.00 90.62 197 LEU A C 1
ATOM 1627 O O . LEU A 1 197 ? -6.445 -3.875 17.186 1.00 90.62 197 LEU A O 1
ATOM 1631 N N . ALA A 1 198 ? -8.129 -2.415 16.966 1.00 93.31 198 ALA A N 1
ATOM 1632 C CA . ALA A 1 198 ? -7.370 -1.288 17.493 1.00 93.31 198 ALA A CA 1
ATOM 1633 C C . ALA A 1 198 ? -6.868 -1.549 18.923 1.00 93.31 198 ALA A C 1
ATOM 1635 O O . ALA A 1 198 ? -5.720 -1.228 19.232 1.00 93.31 198 ALA A O 1
ATOM 1636 N N . TRP A 1 199 ? -7.677 -2.166 19.787 1.00 92.06 199 TRP A N 1
ATOM 1637 C CA . TRP A 1 199 ? -7.239 -2.570 21.124 1.00 92.06 199 TRP A CA 1
ATOM 1638 C C . TRP A 1 199 ? -6.205 -3.695 21.095 1.00 92.06 199 TRP A C 1
ATOM 1640 O O . TRP A 1 199 ? -5.144 -3.536 21.699 1.00 92.06 199 TRP A O 1
ATOM 1650 N N . GLY A 1 200 ? -6.460 -4.776 20.351 1.00 89.44 200 GLY A N 1
ATOM 1651 C CA . GLY A 1 200 ? -5.551 -5.923 20.252 1.00 89.44 200 GLY A CA 1
ATOM 1652 C C . GLY A 1 200 ? -4.153 -5.548 19.749 1.00 89.44 200 GLY A C 1
ATOM 1653 O O . GLY A 1 200 ? -3.153 -6.067 20.236 1.00 89.44 200 GLY A O 1
ATOM 1654 N N . TYR A 1 201 ? -4.059 -4.571 18.842 1.00 90.06 201 TYR A N 1
ATOM 1655 C CA . TYR A 1 201 ? -2.783 -4.056 18.327 1.00 90.06 201 TYR A CA 1
ATOM 1656 C C . TYR A 1 201 ? -2.250 -2.813 19.066 1.00 90.06 201 TYR A C 1
ATOM 1658 O O . TYR A 1 201 ? -1.278 -2.194 18.610 1.00 90.06 201 TYR A O 1
ATOM 1666 N N . ASN A 1 202 ? -2.861 -2.438 20.196 1.00 93.94 202 ASN A N 1
ATOM 1667 C CA . ASN A 1 202 ? -2.509 -1.278 21.018 1.00 93.94 202 ASN A CA 1
ATOM 1668 C C . ASN A 1 202 ? -2.410 0.031 20.201 1.00 93.94 202 ASN A C 1
ATOM 1670 O O . ASN A 1 202 ? -1.366 0.691 20.128 1.00 93.94 202 ASN A O 1
ATOM 1674 N N . ARG A 1 203 ? -3.507 0.383 19.520 1.00 97.00 203 ARG A N 1
ATOM 1675 C CA . ARG A 1 203 ? -3.668 1.562 18.652 1.00 97.00 203 ARG A CA 1
ATOM 1676 C C . ARG A 1 203 ? -4.653 2.568 19.262 1.00 97.00 203 ARG A C 1
ATOM 1678 O O . ARG A 1 203 ? -5.753 2.750 18.741 1.00 97.00 203 ARG A O 1
ATOM 1685 N N . PRO A 1 204 ? -4.273 3.285 20.336 1.00 96.00 204 PRO A N 1
ATOM 1686 C CA . PRO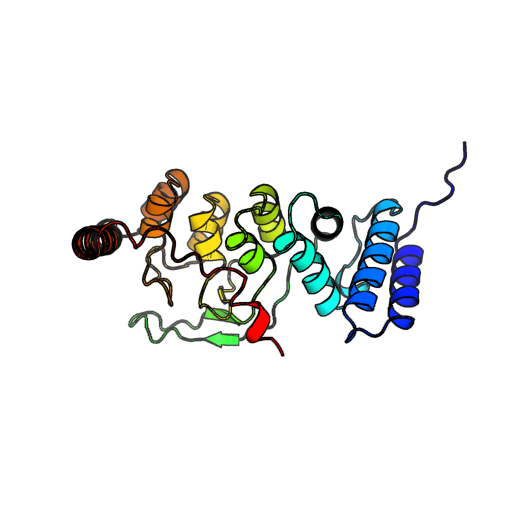 A 1 204 ? -5.194 4.158 21.069 1.00 96.00 204 PRO A CA 1
ATOM 1687 C C . PRO A 1 204 ? -5.743 5.319 20.229 1.00 96.00 204 PRO A C 1
ATOM 1689 O O . PRO A 1 204 ? -6.880 5.735 20.431 1.00 96.00 204 PRO A O 1
ATOM 1692 N N . LYS A 1 205 ? -4.966 5.835 19.265 1.00 97.75 205 LYS A N 1
ATOM 1693 C CA . LYS A 1 205 ? -5.435 6.894 18.359 1.00 97.75 205 LYS A CA 1
ATOM 1694 C C . LYS A 1 205 ? -6.541 6.405 17.430 1.00 97.75 205 LYS A C 1
ATOM 1696 O O . LYS A 1 205 ? -7.574 7.052 17.356 1.00 97.75 205 LYS A O 1
ATOM 1701 N N . VAL A 1 206 ? -6.354 5.241 16.804 1.00 97.62 206 VAL A N 1
ATOM 1702 C CA . VAL A 1 206 ? -7.387 4.609 15.971 1.00 97.62 206 VAL A CA 1
ATOM 1703 C C . VAL A 1 206 ? -8.633 4.310 16.797 1.00 97.62 206 VAL A C 1
ATOM 1705 O O . VAL A 1 206 ? -9.725 4.659 16.369 1.00 97.62 206 VAL A O 1
ATOM 1708 N N . ALA A 1 207 ? -8.480 3.740 17.998 1.00 96.12 207 ALA A N 1
ATOM 1709 C CA . ALA A 1 207 ? -9.612 3.476 18.887 1.00 96.12 207 ALA A CA 1
ATOM 1710 C C . ALA A 1 207 ? -10.407 4.757 19.187 1.00 96.12 207 ALA A C 1
ATOM 1712 O O . ALA A 1 207 ? -11.633 4.758 19.118 1.00 96.12 207 ALA A O 1
ATOM 1713 N N . ARG A 1 208 ? -9.712 5.872 19.445 1.00 96.69 208 ARG A N 1
ATOM 1714 C CA . ARG A 1 208 ? -10.351 7.178 19.638 1.00 96.69 208 ARG A CA 1
ATOM 1715 C C . ARG A 1 208 ? -11.052 7.675 18.373 1.00 96.69 208 ARG A C 1
ATOM 1717 O O . ARG A 1 208 ? -12.166 8.174 18.472 1.00 96.69 208 ARG A O 1
ATOM 1724 N N . THR A 1 209 ? -10.424 7.550 17.204 1.00 97.94 209 THR A N 1
ATOM 1725 C CA . THR A 1 209 ? -11.026 7.942 15.921 1.00 97.94 209 THR A CA 1
ATOM 1726 C C . THR A 1 209 ? -12.305 7.156 15.646 1.00 97.94 209 THR A C 1
ATOM 1728 O O . THR A 1 209 ? -13.312 7.762 15.295 1.00 97.94 209 THR A O 1
ATOM 1731 N N . LEU A 1 210 ? -12.295 5.841 15.869 1.00 97.00 210 LEU A N 1
ATOM 1732 C CA . LEU A 1 210 ? -13.466 4.975 15.718 1.00 97.00 210 LEU A CA 1
ATOM 1733 C C . LEU A 1 210 ? -14.595 5.372 16.680 1.00 97.00 210 LEU A C 1
ATOM 1735 O O . LEU A 1 210 ? -15.730 5.551 16.252 1.00 97.00 210 LEU A O 1
ATOM 1739 N N . GLN A 1 211 ? -14.279 5.607 17.958 1.00 95.31 211 GLN A N 1
ATOM 1740 C CA . GLN A 1 211 ? -15.255 6.071 18.957 1.00 95.31 211 GLN A CA 1
ATOM 1741 C C . GLN A 1 211 ? -15.887 7.416 18.583 1.00 95.31 211 GLN A C 1
ATOM 1743 O O . GLN A 1 211 ? -17.089 7.602 18.744 1.00 95.31 211 GLN A O 1
ATOM 1748 N N . LEU A 1 212 ? -15.093 8.356 18.059 1.00 96.50 212 LEU A N 1
ATOM 1749 C CA . LEU A 1 212 ? -15.598 9.652 17.591 1.00 96.50 212 LEU A CA 1
ATOM 1750 C C . LEU A 1 212 ? -16.571 9.519 16.411 1.00 96.50 212 LEU A C 1
ATOM 1752 O O . LEU A 1 212 ? -17.410 10.398 16.235 1.00 96.50 212 LEU A O 1
ATOM 1756 N N . HIS A 1 213 ? -16.470 8.440 15.635 1.00 95.62 213 HIS A N 1
ATOM 1757 C CA . HIS A 1 213 ? -17.381 8.130 14.532 1.00 95.62 213 HIS A CA 1
ATOM 1758 C C . HIS A 1 213 ? -18.499 7.158 14.934 1.00 95.62 213 HIS A C 1
ATOM 1760 O O . HIS A 1 213 ? -19.244 6.721 14.067 1.00 95.62 213 HIS A O 1
ATOM 1766 N N . GLY A 1 214 ? -18.659 6.859 16.228 1.00 93.38 214 GLY A N 1
ATOM 1767 C CA . GLY A 1 214 ? -19.804 6.108 16.744 1.00 93.38 214 GLY A CA 1
ATOM 1768 C C . GLY A 1 214 ? -19.592 4.609 16.950 1.00 93.38 214 GLY A C 1
ATOM 1769 O O . GLY A 1 214 ? -20.581 3.932 17.191 1.00 93.38 214 GLY A O 1
ATOM 1770 N N . ALA A 1 215 ? -18.352 4.101 16.904 1.00 92.81 215 ALA A N 1
ATOM 1771 C CA . ALA A 1 215 ? -18.076 2.689 17.199 1.00 92.81 215 ALA A CA 1
ATOM 1772 C C . ALA A 1 215 ? -18.589 2.277 18.592 1.00 92.81 215 ALA A C 1
ATOM 1774 O O . ALA A 1 215 ? -18.229 2.904 19.600 1.00 92.81 215 ALA A O 1
ATOM 1775 N N . ASP A 1 216 ? -19.367 1.197 18.663 1.00 89.75 216 ASP A N 1
ATOM 1776 C CA . ASP A 1 216 ? -19.916 0.675 19.910 1.00 89.75 216 ASP A CA 1
ATOM 1777 C C . ASP A 1 216 ? -18.852 -0.082 20.727 1.00 89.75 216 ASP A C 1
ATOM 1779 O O . ASP A 1 216 ? -18.342 -1.153 20.373 1.00 89.75 216 ASP A O 1
ATOM 1783 N N . LEU A 1 217 ? -18.547 0.471 21.903 1.00 88.62 217 LEU A N 1
ATOM 1784 C CA . LEU A 1 217 ? -17.610 -0.103 22.866 1.00 88.62 217 LEU A CA 1
ATOM 1785 C C . LEU A 1 217 ? -18.038 -1.492 23.362 1.00 88.62 217 LEU A C 1
ATOM 1787 O O . LEU A 1 217 ? -17.176 -2.330 23.640 1.00 88.62 217 LEU A O 1
ATOM 1791 N N . ASN A 1 218 ? -19.343 -1.731 23.510 1.00 85.50 218 ASN A N 1
ATOM 1792 C CA . ASN A 1 218 ? -19.872 -2.979 24.053 1.00 85.50 218 ASN A CA 1
ATOM 1793 C C . ASN A 1 218 ? -19.677 -4.122 23.057 1.00 85.50 218 ASN A C 1
ATOM 1795 O O . ASN A 1 218 ? -19.154 -5.173 23.432 1.00 85.50 218 ASN A O 1
ATOM 1799 N N . LEU A 1 219 ? -19.984 -3.878 21.779 1.00 82.62 219 LEU A N 1
ATOM 1800 C CA . LEU A 1 219 ? -19.819 -4.861 20.705 1.00 82.62 219 LEU A CA 1
ATOM 1801 C C . LEU A 1 219 ? -18.352 -5.265 20.501 1.00 82.62 219 LEU A C 1
ATOM 1803 O O . LEU A 1 219 ? -18.051 -6.413 20.162 1.00 82.62 219 LEU A O 1
ATOM 1807 N N . ALA A 1 220 ? -17.416 -4.339 20.718 1.00 78.88 220 ALA A N 1
ATOM 1808 C CA . ALA A 1 220 ? -15.986 -4.639 20.680 1.00 78.88 220 ALA A CA 1
ATOM 1809 C C . ALA A 1 220 ? -15.509 -5.420 21.924 1.00 78.88 220 ALA A C 1
ATOM 1811 O O . ALA A 1 220 ? -14.629 -6.287 21.835 1.00 78.88 220 ALA A O 1
ATOM 1812 N N . ALA A 1 221 ? -16.084 -5.135 23.096 1.00 76.81 221 ALA A N 1
ATOM 1813 C CA . ALA A 1 221 ? -15.727 -5.795 24.349 1.00 76.81 221 ALA A CA 1
ATOM 1814 C C . ALA A 1 221 ? -16.219 -7.250 24.420 1.00 76.81 221 ALA A C 1
ATOM 1816 O O . ALA A 1 221 ? -15.521 -8.090 24.988 1.00 76.81 221 ALA A O 1
ATOM 1817 N N . GLU A 1 222 ? -17.376 -7.569 23.834 1.00 76.38 222 GLU A N 1
ATOM 1818 C CA . GLU A 1 222 ? -17.916 -8.937 23.769 1.00 76.38 222 GLU A CA 1
ATOM 1819 C C . GLU A 1 222 ? -16.942 -9.910 23.098 1.00 76.38 222 GLU A C 1
ATOM 1821 O O . GLU A 1 222 ? -16.597 -10.934 23.688 1.00 76.38 222 GLU A O 1
ATOM 1826 N N . ARG A 1 223 ? -16.384 -9.541 21.938 1.00 72.06 223 ARG A N 1
ATOM 1827 C CA . ARG A 1 223 ? -15.391 -10.367 21.232 1.00 72.06 223 ARG A CA 1
ATOM 1828 C C . ARG A 1 223 ? -14.083 -10.518 22.013 1.00 72.06 223 ARG A C 1
ATOM 1830 O O . ARG A 1 223 ? -13.467 -11.581 22.010 1.00 72.06 223 ARG A O 1
ATOM 1837 N N . THR A 1 224 ? -13.665 -9.459 22.709 1.00 66.88 224 THR A N 1
ATOM 1838 C CA . THR A 1 224 ? -12.463 -9.487 23.560 1.00 66.88 224 THR A CA 1
ATOM 1839 C C . THR A 1 224 ? -12.642 -10.456 24.735 1.00 66.88 224 THR A C 1
ATOM 1841 O O . THR A 1 224 ? -11.726 -11.208 25.060 1.00 66.88 224 THR A O 1
ATOM 1844 N N . LYS A 1 225 ? -13.836 -10.483 25.346 1.00 68.94 225 LYS A N 1
ATOM 1845 C CA . LYS A 1 225 ? -14.186 -11.432 26.415 1.00 68.94 225 LYS A CA 1
ATOM 1846 C C . LYS A 1 225 ? -14.258 -12.869 25.904 1.00 68.94 225 LYS A C 1
ATOM 1848 O O . LYS A 1 225 ? -13.726 -13.756 26.559 1.00 68.94 225 LYS A O 1
ATOM 1853 N N . GLU A 1 226 ? -14.868 -13.083 24.740 1.00 69.31 226 GLU A N 1
ATOM 1854 C CA . GLU A 1 226 ? -14.954 -14.398 24.097 1.00 69.31 226 GLU A CA 1
ATOM 1855 C C . GLU A 1 226 ? -13.557 -14.985 23.826 1.00 69.31 226 GLU A C 1
ATOM 1857 O O . GLU A 1 226 ? -13.293 -16.136 24.164 1.00 69.31 226 GLU A O 1
ATOM 1862 N N . ARG A 1 227 ? -12.615 -14.176 23.314 1.00 66.31 227 ARG A N 1
ATOM 1863 C CA . ARG A 1 227 ? -11.212 -14.599 23.148 1.00 66.31 227 ARG A CA 1
ATOM 1864 C C . ARG A 1 227 ? -10.536 -14.944 24.473 1.00 66.31 227 ARG A C 1
ATOM 1866 O O . ARG A 1 227 ? -9.918 -15.997 24.569 1.00 66.31 227 ARG A O 1
ATOM 1873 N N . ALA A 1 228 ? -10.688 -14.097 25.493 1.00 66.75 228 ALA A N 1
ATOM 1874 C CA . ALA A 1 228 ? -10.087 -14.335 26.806 1.00 66.75 228 ALA A CA 1
ATOM 1875 C C . ALA A 1 228 ? -10.618 -15.616 27.483 1.00 66.75 228 ALA A C 1
ATOM 1877 O O . ALA A 1 228 ? -9.862 -16.299 28.172 1.00 66.75 228 ALA A O 1
ATOM 1878 N N . MET A 1 229 ? -11.896 -15.957 27.274 1.00 65.25 229 MET A N 1
ATOM 1879 C CA . MET A 1 229 ? -12.483 -17.219 27.744 1.00 65.25 229 MET A CA 1
ATOM 1880 C C . MET A 1 229 ? -11.913 -18.426 26.984 1.00 65.25 229 MET A C 1
ATOM 1882 O O . MET A 1 229 ? -11.475 -19.386 27.613 1.00 65.25 229 MET A O 1
ATOM 1886 N N . ASN A 1 230 ? -11.824 -18.350 25.653 1.00 59.31 230 ASN A N 1
ATOM 1887 C CA . ASN A 1 230 ? -11.286 -19.438 24.827 1.00 59.31 230 ASN A CA 1
ATOM 1888 C C . ASN A 1 230 ? -9.786 -19.701 25.089 1.00 59.31 230 ASN A C 1
ATOM 1890 O O . ASN A 1 230 ? -9.343 -20.847 25.064 1.00 59.31 230 ASN A O 1
ATOM 1894 N N . GLU A 1 231 ? -8.998 -18.663 25.388 1.00 55.94 231 GLU A N 1
ATOM 1895 C CA . GLU A 1 231 ? -7.578 -18.790 25.760 1.00 55.94 231 GLU A CA 1
ATOM 1896 C C . GLU A 1 231 ? -7.373 -19.481 27.121 1.00 55.94 231 GLU A C 1
ATOM 1898 O O . GLU A 1 231 ? -6.386 -20.195 27.310 1.00 55.94 231 GLU A O 1
ATOM 1903 N N . GLN A 1 232 ? -8.304 -19.317 28.069 1.00 54.25 232 GLN A N 1
ATOM 1904 C CA . GLN A 1 232 ? -8.264 -20.023 29.356 1.00 54.25 232 GLN A CA 1
ATOM 1905 C C . GLN A 1 232 ? -8.612 -21.512 29.229 1.00 54.25 232 GLN A C 1
ATOM 1907 O O . GLN A 1 232 ? -8.087 -22.319 29.997 1.00 54.25 232 GLN A O 1
ATOM 1912 N N . GLU A 1 233 ? -9.446 -21.888 28.258 1.00 52.38 233 GLU A N 1
ATOM 1913 C CA . GLU A 1 233 ? -9.828 -23.283 28.009 1.00 52.38 233 GLU A CA 1
ATOM 1914 C C . GLU A 1 233 ? -8.813 -24.047 27.135 1.00 52.38 233 GLU A C 1
ATOM 1916 O O . GLU A 1 233 ? -8.665 -25.259 27.288 1.00 52.38 233 GLU A O 1
ATOM 1921 N N . ALA A 1 234 ? -8.062 -23.360 26.264 1.00 49.16 234 ALA A N 1
ATOM 1922 C CA . ALA A 1 234 ? -7.131 -23.990 25.316 1.00 49.16 234 ALA A CA 1
ATOM 1923 C C . ALA A 1 234 ? -5.730 -24.332 25.882 1.00 49.16 234 ALA A C 1
ATOM 1925 O O . ALA A 1 234 ? -4.965 -25.052 25.236 1.00 49.16 234 ALA A O 1
ATOM 1926 N N . GLY A 1 235 ? -5.365 -23.850 27.078 1.00 39.19 235 GLY A N 1
ATOM 1927 C CA . GLY A 1 235 ? -4.007 -24.004 27.627 1.00 39.19 235 GLY A CA 1
ATOM 1928 C C . GLY A 1 235 ? -2.927 -23.255 26.812 1.00 39.19 235 GLY A C 1
ATOM 1929 O O . GLY A 1 235 ? -3.216 -22.692 25.757 1.00 39.19 235 GLY A O 1
ATOM 1930 N N . PRO A 1 236 ? -1.654 -23.211 27.261 1.00 37.75 236 PRO A N 1
ATOM 1931 C CA . PRO A 1 236 ? -0.614 -22.335 26.696 1.00 37.75 236 PRO A CA 1
ATOM 1932 C C . PRO A 1 236 ? -0.044 -22.805 25.338 1.00 37.75 236 PRO A C 1
ATOM 1934 O O . PRO A 1 236 ? 1.143 -22.639 25.075 1.00 37.75 236 PRO A O 1
ATOM 1937 N N . SER A 1 237 ? -0.869 -23.393 24.467 1.00 39.41 237 SER A N 1
ATOM 1938 C CA . SER A 1 237 ? -0.481 -23.849 23.124 1.00 39.41 237 SER A CA 1
ATOM 1939 C C . SER A 1 237 ? -1.125 -23.050 21.982 1.00 39.41 237 SER A C 1
ATOM 1941 O O . SER A 1 237 ? -0.909 -23.391 20.822 1.00 39.41 237 SER A O 1
ATOM 1943 N N . PHE A 1 238 ? -1.893 -21.996 22.267 1.00 39.19 238 PHE A N 1
ATOM 1944 C CA . PHE A 1 238 ? -2.591 -21.214 21.238 1.00 39.19 238 PHE A CA 1
ATOM 1945 C C . PHE A 1 238 ? -2.171 -19.740 21.240 1.00 39.19 238 PHE A C 1
ATOM 1947 O O . PHE A 1 238 ? -2.993 -18.832 21.236 1.00 39.19 238 PHE A O 1
ATOM 1954 N N . VAL A 1 239 ? -0.863 -19.486 21.259 1.00 38.31 239 VAL A N 1
ATOM 1955 C CA . VAL A 1 239 ? -0.317 -18.160 20.948 1.00 38.31 239 VAL A CA 1
ATOM 1956 C C . VAL A 1 239 ? 0.441 -18.309 19.638 1.00 38.31 239 VAL A C 1
ATOM 1958 O O . VAL A 1 239 ? 1.415 -19.051 19.572 1.00 38.31 239 VAL A O 1
ATOM 1961 N N . HIS A 1 240 ? -0.056 -17.623 18.608 1.00 37.38 240 HIS A N 1
ATOM 1962 C CA . HIS A 1 240 ? 0.381 -17.685 17.211 1.00 37.38 240 HIS A CA 1
ATOM 1963 C C . HIS A 1 240 ? -0.016 -18.968 16.459 1.00 37.38 240 HIS A C 1
ATOM 1965 O O . HIS A 1 240 ? 0.829 -19.777 16.099 1.00 37.38 240 HIS A O 1
ATOM 1971 N N . GLN A 1 241 ? -1.279 -19.065 16.025 1.00 37.31 241 GLN A N 1
ATOM 1972 C CA . GLN A 1 241 ? -1.479 -19.453 14.622 1.00 37.31 241 GLN A CA 1
ATOM 1973 C C . GLN A 1 241 ? -1.126 -18.235 13.757 1.00 37.31 241 GLN A C 1
ATOM 1975 O O . GLN A 1 241 ? -1.977 -17.572 13.170 1.00 37.31 241 GLN A O 1
ATOM 1980 N N . GLU A 1 242 ? 0.166 -17.897 13.737 1.00 39.28 242 GLU A N 1
ATOM 1981 C CA . GLU A 1 242 ? 0.755 -17.398 12.506 1.00 39.28 242 GLU A CA 1
ATOM 1982 C C . GLU A 1 242 ? 0.532 -18.531 11.506 1.00 39.28 242 GLU A C 1
ATOM 1984 O O . GLU A 1 242 ? 1.065 -19.624 11.683 1.00 39.28 242 GLU A O 1
ATOM 1989 N N . LEU A 1 243 ? -0.330 -18.307 10.511 1.00 37.94 243 LEU A N 1
ATOM 1990 C CA . LEU A 1 243 ? -0.288 -19.094 9.285 1.00 37.94 243 LEU A CA 1
ATOM 1991 C C . LEU A 1 243 ? 1.154 -18.975 8.795 1.00 37.94 243 LEU A C 1
ATOM 1993 O O . LEU A 1 243 ? 1.579 -17.908 8.348 1.00 37.94 243 LEU A O 1
ATOM 1997 N N . THR A 1 244 ? 1.948 -20.016 9.022 1.00 35.09 244 THR A N 1
ATOM 1998 C CA . THR A 1 244 ? 3.337 -20.028 8.601 1.00 35.09 244 THR A CA 1
ATOM 1999 C C . THR A 1 244 ? 3.337 -19.943 7.081 1.00 35.09 244 THR A C 1
ATOM 2001 O O . THR A 1 244 ? 2.602 -20.657 6.397 1.00 35.09 244 THR A O 1
ATOM 2004 N N . ALA A 1 245 ? 4.187 -19.072 6.538 1.00 40.09 245 ALA A N 1
ATOM 2005 C CA . ALA A 1 245 ? 4.382 -18.890 5.097 1.00 40.09 245 ALA A CA 1
ATOM 2006 C C . ALA A 1 245 ? 4.740 -20.198 4.345 1.00 40.09 245 ALA A C 1
ATOM 2008 O O . ALA A 1 245 ? 4.786 -20.229 3.119 1.00 40.09 245 ALA A O 1
ATOM 2009 N N . GLU A 1 246 ? 4.996 -21.297 5.063 1.00 35.03 246 GLU A N 1
AT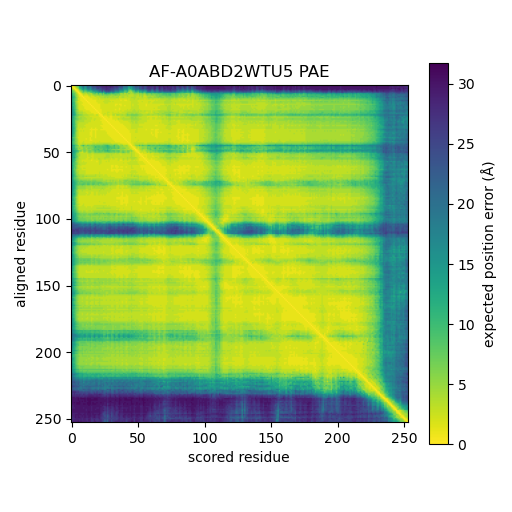OM 2010 C CA . GLU A 1 246 ? 5.298 -22.615 4.503 1.00 35.03 246 GLU A CA 1
ATOM 2011 C C . GLU A 1 246 ? 4.064 -23.345 3.942 1.00 35.03 246 GLU A C 1
ATOM 2013 O O . GLU A 1 246 ? 4.219 -24.161 3.031 1.00 35.03 246 GLU A O 1
ATOM 2018 N N . GLU A 1 247 ? 2.844 -23.030 4.396 1.00 38.28 247 GLU A N 1
ATOM 2019 C CA . GLU A 1 247 ? 1.616 -23.557 3.773 1.00 38.28 247 GLU A CA 1
ATOM 2020 C C . GLU A 1 247 ? 1.179 -22.731 2.543 1.00 38.28 247 GLU A C 1
ATOM 2022 O O . GLU A 1 247 ? 0.489 -23.254 1.666 1.00 38.28 247 GLU A O 1
ATOM 2027 N N . GLU A 1 248 ? 1.661 -21.486 2.408 1.00 47.34 248 GLU A N 1
ATOM 2028 C CA . GLU A 1 248 ? 1.343 -20.577 1.292 1.00 47.34 248 GLU A CA 1
ATOM 2029 C C . GLU A 1 248 ? 1.964 -21.015 -0.052 1.00 47.34 248 GLU A C 1
ATOM 2031 O O . GLU A 1 248 ? 1.428 -20.690 -1.107 1.00 47.34 248 GLU A O 1
ATOM 2036 N N . TYR A 1 249 ? 3.043 -21.811 -0.061 1.00 42.75 249 TYR A N 1
ATOM 2037 C CA . TYR A 1 249 ? 3.726 -22.202 -1.310 1.00 42.75 249 TYR A CA 1
ATOM 2038 C C . TYR A 1 249 ? 3.058 -23.367 -2.069 1.00 42.75 249 TYR A C 1
ATOM 2040 O O . TYR A 1 249 ? 3.503 -23.735 -3.156 1.00 42.75 249 TYR A O 1
ATOM 2048 N N . LYS A 1 250 ? 2.012 -23.993 -1.512 1.00 38.91 250 LYS A N 1
ATOM 2049 C CA . LYS A 1 250 ? 1.369 -25.178 -2.119 1.00 38.91 250 LYS A CA 1
ATOM 2050 C C . LYS A 1 250 ? 0.044 -24.909 -2.829 1.00 38.91 250 LYS A C 1
ATOM 2052 O O . LYS A 1 250 ? -0.480 -25.840 -3.433 1.00 38.91 250 LYS A O 1
ATOM 2057 N N . LEU A 1 251 ? -0.489 -23.688 -2.777 1.00 38.66 251 LEU A N 1
ATOM 2058 C CA . LEU A 1 251 ? -1.798 -23.369 -3.366 1.00 38.66 251 LEU A CA 1
ATOM 2059 C C . LEU A 1 251 ? -1.735 -22.513 -4.643 1.00 38.66 251 LEU A C 1
ATOM 2061 O O . LEU A 1 251 ? -2.768 -22.348 -5.281 1.00 38.66 251 LEU A O 1
ATOM 2065 N N . ASP A 1 252 ? -0.545 -22.065 -5.056 1.00 38.91 252 ASP A N 1
ATOM 2066 C CA . ASP A 1 252 ? -0.335 -21.241 -6.261 1.00 38.91 252 ASP A CA 1
ATOM 2067 C C . ASP A 1 252 ? 0.359 -21.996 -7.426 1.00 38.91 252 ASP A C 1
ATOM 2069 O O . ASP A 1 252 ? 1.090 -21.394 -8.216 1.00 38.91 252 ASP A O 1
ATOM 2073 N N . PHE A 1 253 ? 0.131 -23.311 -7.564 1.00 37.59 253 PHE A N 1
ATOM 2074 C CA . PHE A 1 253 ? 0.497 -24.079 -8.772 1.00 37.59 253 PHE A CA 1
ATOM 2075 C C . PHE A 1 253 ? -0.731 -24.589 -9.526 1.00 37.59 253 PHE A C 1
ATOM 2077 O O . PHE A 1 253 ? -1.592 -25.230 -8.882 1.00 37.59 253 PHE A O 1
#

Radius of gyration: 20.65 Å; Cα contacts (8 Å, |Δi|>4): 327; chains: 1; bounding box: 62×42×54 Å